Protein AF-A0A9E5QZ21-F1 (afdb_monomer_lite)

Radius of gyration: 31.75 Å; chains: 1; bounding box: 127×68×61 Å

Secondary structure (DSSP, 8-state):
----HHHHHHHHTT-SSHHHHHHHHHHHHHHT-GGGHHHHHHHHHH-S-HHHHHHHHHHHHHHHTTSTT--SSHHHHHHHHHHHHHHHHHHHHHHHHHH--------PPP----PPPPPHHHHHHHHHHHHHHHHHHHHHHHHH--TTT------PPP------PPPHHHHHH-GGGTTHHHHHHHHHHHHHTHHHHHHHHHHS-PPPPHHHHHHHHHHHHHHHHHHHHHHHHHHHHHHSPPPPP-TTSPPPPP---PPPPPPPPPPPPPPPPP-----

Structure (mmCIF, N/CA/C/O backbone):
data_AF-A0A9E5QZ21-F1
#
_entry.id   AF-A0A9E5QZ21-F1
#
loop_
_atom_site.group_PDB
_atom_site.id
_atom_site.type_symbol
_atom_site.label_atom_id
_atom_site.label_alt_id
_atom_site.label_comp_id
_atom_site.label_asym_id
_atom_site.label_entity_id
_atom_site.label_seq_id
_atom_site.pdbx_PDB_ins_code
_atom_site.Cartn_x
_atom_site.Cartn_y
_atom_site.Cartn_z
_atom_site.occupancy
_atom_site.B_iso_or_equiv
_atom_site.auth_seq_id
_atom_site.auth_comp_id
_atom_site.auth_asym_id
_atom_site.auth_atom_id
_atom_site.pdbx_PDB_model_num
ATOM 1 N N . MET A 1 1 ? 14.934 21.391 22.018 1.00 38.50 1 MET A N 1
ATOM 2 C CA . MET A 1 1 ? 14.718 20.202 21.170 1.00 38.50 1 MET A CA 1
ATOM 3 C C . MET A 1 1 ? 13.878 19.240 21.988 1.00 38.50 1 MET A C 1
ATOM 5 O O . MET A 1 1 ? 14.347 18.797 23.025 1.00 38.50 1 MET A O 1
ATOM 9 N N . THR A 1 2 ? 12.614 19.037 21.635 1.00 60.25 2 THR A N 1
ATOM 10 C CA . THR A 1 2 ? 11.739 18.086 22.336 1.00 60.25 2 THR A CA 1
ATOM 11 C C . THR A 1 2 ? 11.938 16.714 21.702 1.00 60.25 2 THR A C 1
ATOM 13 O O . THR A 1 2 ? 11.649 16.554 20.518 1.00 60.25 2 THR A O 1
ATOM 16 N N . GLU A 1 3 ? 12.482 15.750 22.445 1.00 68.62 3 GLU A N 1
ATOM 17 C CA . GLU A 1 3 ? 12.566 14.361 21.979 1.00 68.62 3 GLU A CA 1
ATOM 18 C C . GLU A 1 3 ? 11.158 13.824 21.680 1.00 68.62 3 GLU A C 1
ATOM 20 O O . GLU A 1 3 ? 10.208 14.111 22.413 1.00 68.62 3 GLU A O 1
ATOM 25 N N . SER A 1 4 ? 11.013 13.049 20.600 1.00 85.19 4 SER A N 1
ATOM 26 C CA . SER A 1 4 ? 9.746 12.380 20.302 1.00 85.19 4 SER A CA 1
ATOM 27 C C . SER A 1 4 ? 9.417 11.384 21.426 1.00 85.19 4 SER A C 1
ATOM 29 O O . SER A 1 4 ? 10.310 10.650 21.866 1.00 85.19 4 SER A O 1
ATOM 31 N N . PRO A 1 5 ? 8.152 11.285 21.879 1.00 83.81 5 PRO A N 1
ATOM 32 C CA . PRO A 1 5 ? 7.745 10.280 22.860 1.00 83.81 5 PRO A CA 1
ATOM 33 C C . PRO A 1 5 ? 8.163 8.855 22.464 1.00 83.81 5 PRO A C 1
ATOM 35 O O . PRO A 1 5 ? 8.543 8.062 23.323 1.00 83.81 5 PRO A O 1
ATOM 38 N N . LEU A 1 6 ? 8.170 8.537 21.163 1.00 88.75 6 LEU A N 1
ATOM 39 C CA . LEU A 1 6 ? 8.616 7.240 20.651 1.00 88.75 6 LEU A CA 1
ATOM 40 C C . LEU A 1 6 ? 10.113 7.000 20.896 1.00 88.75 6 LEU A C 1
ATOM 42 O O . LEU A 1 6 ? 10.494 5.934 21.390 1.00 88.75 6 LEU A O 1
ATOM 46 N N . SER A 1 7 ? 10.969 7.970 20.554 1.00 90.50 7 SER A N 1
ATOM 47 C CA . SER A 1 7 ? 12.421 7.837 20.726 1.00 90.50 7 SER A CA 1
ATOM 48 C C . SER A 1 7 ? 12.792 7.761 22.203 1.00 90.50 7 SER A C 1
ATOM 50 O O . SER A 1 7 ? 13.638 6.948 22.583 1.00 90.50 7 SER A O 1
ATOM 52 N N . LEU A 1 8 ? 12.093 8.535 23.041 1.00 93.38 8 LEU A N 1
ATOM 53 C CA . LEU A 1 8 ? 12.257 8.508 24.489 1.00 93.38 8 LEU A CA 1
ATOM 54 C C . LEU A 1 8 ? 12.008 7.096 25.033 1.00 93.38 8 LEU A C 1
ATOM 56 O O . LEU A 1 8 ? 12.895 6.518 25.658 1.00 93.38 8 LEU A O 1
ATOM 60 N N . TRP A 1 9 ? 10.846 6.496 24.762 1.00 95.00 9 TRP A N 1
ATOM 61 C CA . TRP A 1 9 ? 10.531 5.169 25.302 1.00 95.00 9 TRP A CA 1
ATOM 62 C C . TRP A 1 9 ? 11.346 4.044 24.664 1.00 95.00 9 TRP A C 1
ATOM 64 O O . TRP A 1 9 ? 11.716 3.097 25.353 1.00 95.00 9 TRP A O 1
ATOM 74 N N . THR A 1 10 ? 11.725 4.170 23.391 1.00 94.00 10 THR A N 1
ATOM 75 C CA . THR A 1 10 ? 12.623 3.201 22.743 1.00 94.00 10 THR A CA 1
ATOM 76 C C . THR A 1 10 ? 13.996 3.170 23.420 1.00 94.00 10 THR A C 1
ATOM 78 O O . THR A 1 10 ? 14.573 2.097 23.590 1.00 94.00 10 THR A O 1
ATOM 81 N N . SER A 1 11 ? 14.506 4.319 23.881 1.00 94.44 11 SER A N 1
ATOM 82 C CA . SER A 1 11 ? 15.764 4.371 24.640 1.00 94.44 11 SER A CA 1
ATOM 83 C C . SER A 1 11 ? 15.672 3.624 25.980 1.00 94.44 11 SER A C 1
ATOM 85 O O . SER A 1 11 ? 16.625 2.961 26.391 1.00 94.44 11 SER A O 1
ATOM 87 N N . LYS A 1 12 ? 14.499 3.657 26.628 1.00 96.31 12 LYS A N 1
ATOM 88 C CA . LYS A 1 12 ? 14.240 3.027 27.933 1.00 96.31 12 LYS A CA 1
ATOM 89 C C . LYS A 1 12 ? 14.118 1.505 27.878 1.00 96.31 12 LYS A C 1
ATOM 91 O O . LYS A 1 12 ? 14.218 0.863 28.917 1.00 96.31 12 LYS A O 1
ATOM 96 N N . LEU A 1 13 ? 14.007 0.907 26.690 1.00 95.44 13 LEU A N 1
ATOM 97 C CA . LEU A 1 13 ? 14.109 -0.549 26.516 1.00 95.44 13 LEU A CA 1
ATOM 98 C C . LEU A 1 13 ? 15.515 -1.101 26.796 1.00 95.44 13 LEU A C 1
ATOM 100 O O . LEU A 1 13 ? 15.678 -2.311 26.881 1.00 95.44 13 LEU A O 1
ATOM 104 N N . LYS A 1 14 ? 16.532 -0.243 26.933 1.00 94.44 14 LYS A N 1
ATOM 105 C CA . LYS A 1 14 ? 17.913 -0.643 27.252 1.00 94.44 14 LYS A CA 1
ATOM 106 C C . LYS A 1 14 ? 18.294 -0.382 28.711 1.00 94.44 14 LYS A C 1
ATOM 108 O O . LYS A 1 14 ? 19.463 -0.511 29.062 1.00 94.44 14 LYS A O 1
ATOM 113 N N . ASP A 1 15 ? 17.341 0.038 29.541 1.00 96.75 15 ASP A N 1
ATOM 114 C CA . ASP A 1 15 ? 17.609 0.363 30.940 1.00 96.75 15 ASP A CA 1
ATOM 115 C C . ASP A 1 15 ? 18.003 -0.890 31.742 1.00 96.75 15 ASP A C 1
ATOM 117 O O . ASP A 1 15 ? 17.501 -1.992 31.495 1.00 96.75 15 ASP A O 1
ATOM 121 N N . ALA A 1 16 ? 18.904 -0.725 32.711 1.00 94.44 16 ALA A N 1
ATOM 122 C CA . ALA A 1 16 ? 19.349 -1.816 33.570 1.00 94.44 16 ALA A CA 1
ATOM 123 C C . ALA A 1 16 ? 18.197 -2.361 34.430 1.00 94.44 16 ALA A C 1
ATOM 125 O O . ALA A 1 16 ? 18.110 -3.573 34.643 1.00 94.44 16 ALA A O 1
ATOM 126 N N . ALA A 1 17 ? 17.292 -1.485 34.880 1.00 95.19 17 ALA A N 1
ATOM 127 C CA . ALA A 1 17 ? 16.166 -1.863 35.718 1.00 95.19 17 ALA A CA 1
ATOM 128 C C . ALA A 1 17 ? 15.044 -2.510 34.878 1.00 95.19 17 ALA A C 1
ATOM 130 O O . ALA A 1 17 ? 14.493 -1.861 33.976 1.00 95.19 17 ALA A O 1
ATOM 131 N N . PRO A 1 18 ? 14.654 -3.767 35.161 1.00 91.25 18 PRO A N 1
ATOM 132 C CA . PRO A 1 18 ? 13.580 -4.431 34.426 1.00 91.25 18 PRO A CA 1
ATOM 133 C C . PRO A 1 18 ? 12.235 -3.706 34.546 1.00 91.25 18 PRO A C 1
ATOM 135 O O . PRO A 1 18 ? 11.448 -3.703 33.601 1.00 91.25 18 PRO A O 1
ATOM 138 N N . GLU A 1 19 ? 11.974 -3.032 35.665 1.00 92.94 19 GLU A N 1
ATOM 139 C CA . GLU A 1 19 ? 10.752 -2.258 35.879 1.00 92.94 19 GLU A CA 1
ATOM 140 C C . GLU A 1 19 ? 10.637 -1.106 34.872 1.00 92.94 19 GLU A C 1
ATOM 142 O O . GLU A 1 19 ? 9.548 -0.835 34.355 1.00 92.94 19 GLU A O 1
ATOM 147 N N . ILE A 1 20 ? 11.765 -0.465 34.542 1.00 95.94 20 ILE A N 1
ATOM 148 C CA . ILE A 1 20 ? 11.828 0.624 33.562 1.00 95.94 20 ILE A CA 1
ATOM 149 C C . ILE A 1 20 ? 11.622 0.081 32.147 1.00 95.94 20 ILE A C 1
ATOM 151 O O . ILE A 1 20 ? 10.839 0.658 31.389 1.00 95.94 20 ILE A O 1
ATOM 155 N N . ARG A 1 21 ? 12.236 -1.057 31.799 1.00 97.88 21 ARG A N 1
ATOM 156 C CA . ARG A 1 21 ? 12.019 -1.701 30.492 1.00 97.88 21 ARG A CA 1
ATOM 157 C C . ARG A 1 21 ? 10.568 -2.146 30.309 1.00 97.88 21 ARG A C 1
ATOM 159 O O . ARG A 1 21 ? 9.963 -1.886 29.270 1.00 97.88 21 ARG A O 1
ATOM 166 N N . ALA A 1 22 ? 9.961 -2.739 31.339 1.00 93.81 22 ALA A N 1
ATOM 167 C CA . ALA A 1 22 ? 8.552 -3.124 31.316 1.00 93.81 22 ALA A CA 1
ATOM 168 C C . ALA A 1 22 ? 7.630 -1.903 31.163 1.00 93.81 22 ALA A C 1
ATOM 170 O O . ALA A 1 22 ? 6.634 -1.959 30.435 1.00 93.81 22 ALA A O 1
ATOM 171 N N . GLN A 1 23 ? 7.955 -0.789 31.824 1.00 95.31 23 GLN A N 1
ATOM 172 C CA . GLN A 1 23 ? 7.224 0.465 31.666 1.00 95.31 23 GLN A CA 1
ATOM 173 C C . GLN A 1 23 ? 7.382 1.038 30.251 1.00 95.31 23 GLN A C 1
ATOM 175 O O . GLN A 1 23 ? 6.389 1.447 29.652 1.00 95.31 23 GLN A O 1
ATOM 180 N N . ALA A 1 24 ? 8.583 0.981 29.674 1.00 96.50 24 ALA A N 1
ATOM 181 C CA . ALA A 1 24 ? 8.829 1.385 28.295 1.00 96.50 24 ALA A CA 1
ATOM 182 C C . ALA A 1 24 ? 7.978 0.579 27.303 1.00 96.50 24 ALA A C 1
ATOM 184 O O . ALA A 1 24 ? 7.311 1.169 26.454 1.00 96.50 24 ALA A O 1
ATOM 185 N N . CYS A 1 25 ? 7.896 -0.748 27.464 1.00 97.12 25 CYS A N 1
ATOM 186 C CA . CYS A 1 25 ? 7.003 -1.587 26.661 1.00 97.12 25 CYS A CA 1
ATOM 187 C C . CYS A 1 25 ? 5.537 -1.132 26.760 1.00 97.12 25 CYS A C 1
ATOM 189 O O . CYS A 1 25 ? 4.845 -1.013 25.746 1.00 97.12 25 CYS A O 1
ATOM 191 N N . LYS A 1 26 ? 5.054 -0.843 27.977 1.00 94.62 26 LYS A N 1
ATOM 192 C CA . LYS A 1 26 ? 3.673 -0.386 28.203 1.00 94.62 26 LYS A CA 1
ATOM 193 C C . LYS A 1 26 ? 3.386 0.934 27.495 1.00 94.62 26 LYS A C 1
ATOM 195 O O . LYS A 1 26 ? 2.333 1.040 26.866 1.00 94.62 26 LYS A O 1
ATOM 200 N N . GLU A 1 27 ? 4.291 1.904 27.593 1.00 96.00 27 GLU A N 1
ATOM 201 C CA . GLU A 1 27 ? 4.117 3.228 26.991 1.00 96.00 27 GLU A CA 1
ATOM 202 C C . GLU A 1 27 ? 4.237 3.188 25.465 1.00 96.00 27 GLU A C 1
ATOM 204 O O . GLU A 1 27 ? 3.385 3.748 24.779 1.00 96.00 27 GLU A O 1
ATOM 209 N N . LEU A 1 28 ? 5.171 2.411 24.909 1.00 94.88 28 LEU A N 1
ATOM 210 C CA . LEU A 1 28 ? 5.232 2.149 23.465 1.00 94.88 28 LEU A CA 1
ATOM 211 C C . LEU A 1 28 ? 3.920 1.541 22.938 1.00 94.88 28 LEU A C 1
ATOM 213 O O . LEU A 1 28 ? 3.381 1.980 21.924 1.00 94.88 28 LEU A O 1
ATOM 217 N N . GLY A 1 29 ? 3.332 0.592 23.673 1.00 89.25 29 GLY A N 1
ATOM 218 C CA . GLY A 1 29 ? 2.018 0.033 23.342 1.00 89.25 29 GLY A CA 1
ATOM 219 C C . GLY A 1 29 ? 0.843 1.011 23.505 1.00 89.25 29 GLY A C 1
ATOM 220 O O . GLY A 1 29 ? -0.225 0.769 22.939 1.00 89.25 29 GLY A O 1
ATOM 221 N N . ARG A 1 30 ? 0.996 2.090 24.289 1.00 89.88 30 ARG A N 1
ATOM 222 C CA . ARG A 1 30 ? 0.008 3.183 24.394 1.00 89.88 30 ARG A CA 1
ATOM 223 C C . ARG A 1 30 ? 0.137 4.181 23.254 1.00 89.88 30 ARG A C 1
ATOM 225 O O . ARG A 1 30 ? -0.895 4.644 22.783 1.00 89.88 30 ARG A O 1
ATOM 232 N N . LEU A 1 31 ? 1.365 4.474 22.820 1.00 89.56 31 LEU A N 1
ATOM 233 C CA . LEU A 1 31 ? 1.631 5.332 21.665 1.00 89.56 31 LEU A CA 1
ATOM 234 C C . LEU A 1 31 ? 1.045 4.748 20.379 1.00 89.56 31 LEU A C 1
ATOM 236 O O . LEU A 1 31 ? 0.632 5.509 19.514 1.00 89.56 31 LEU A O 1
ATOM 240 N N . ARG A 1 32 ? 0.979 3.410 20.281 1.00 84.50 32 ARG A N 1
ATOM 241 C CA . ARG A 1 32 ? 0.419 2.677 19.128 1.00 84.50 32 ARG A CA 1
ATOM 242 C C . ARG A 1 32 ? 1.078 3.024 17.790 1.00 84.50 32 ARG A C 1
ATOM 244 O O . ARG A 1 32 ? 0.495 2.808 16.736 1.00 84.50 32 ARG A O 1
ATOM 251 N N . ASP A 1 33 ? 2.311 3.506 17.842 1.00 86.75 33 ASP A N 1
ATOM 252 C CA . ASP A 1 33 ? 3.118 3.783 16.665 1.00 86.75 33 ASP A CA 1
ATOM 253 C C . ASP A 1 33 ? 3.680 2.462 16.095 1.00 86.75 33 ASP A C 1
ATOM 255 O O . ASP A 1 33 ? 4.361 1.731 16.828 1.00 86.75 33 ASP A O 1
ATOM 259 N N . PRO A 1 34 ? 3.432 2.126 14.814 1.00 85.12 34 PRO A N 1
ATOM 260 C CA . PRO A 1 34 ? 3.983 0.929 14.178 1.00 85.12 34 PRO A CA 1
ATOM 261 C C . PRO A 1 34 ? 5.514 0.827 14.245 1.00 85.12 34 PRO A C 1
ATOM 263 O O . PRO A 1 34 ? 6.054 -0.281 14.286 1.00 85.12 34 PRO A O 1
ATOM 266 N N . ALA A 1 35 ? 6.238 1.948 14.335 1.00 88.38 35 ALA A N 1
ATOM 267 C CA . ALA A 1 35 ? 7.691 1.947 14.497 1.00 88.38 35 ALA A CA 1
ATOM 268 C C . ALA A 1 35 ? 8.146 1.280 15.813 1.00 88.38 35 ALA A C 1
ATOM 270 O O . ALA A 1 35 ? 9.285 0.817 15.915 1.00 88.38 35 ALA A O 1
ATOM 271 N N . ALA A 1 36 ? 7.253 1.148 16.802 1.00 91.69 36 ALA A N 1
ATOM 272 C CA . ALA A 1 36 ? 7.517 0.431 18.047 1.00 91.69 36 ALA A CA 1
ATOM 273 C C . ALA A 1 36 ? 7.492 -1.103 17.902 1.00 91.69 36 ALA A C 1
ATOM 275 O O . ALA A 1 36 ? 7.950 -1.797 18.812 1.00 91.69 36 ALA A O 1
ATOM 276 N N . ILE A 1 37 ? 7.007 -1.658 16.781 1.00 89.06 37 ILE A N 1
ATOM 277 C CA . ILE A 1 37 ? 6.871 -3.113 16.594 1.00 89.06 37 ILE A CA 1
ATOM 278 C C . ILE A 1 37 ? 8.230 -3.811 16.701 1.00 89.06 37 ILE A C 1
ATOM 280 O O . ILE A 1 37 ? 8.375 -4.738 17.493 1.00 89.06 37 ILE A O 1
ATOM 284 N N . ARG A 1 38 ? 9.253 -3.358 15.962 1.00 90.06 38 ARG A N 1
ATOM 285 C CA . ARG A 1 38 ? 10.580 -4.007 15.983 1.00 90.06 38 ARG A CA 1
ATOM 286 C C . ARG A 1 38 ? 11.238 -3.974 17.375 1.00 90.06 38 ARG A C 1
ATOM 288 O O . ARG A 1 38 ? 11.671 -5.036 17.826 1.00 90.06 38 ARG A O 1
ATOM 295 N N . PRO A 1 39 ? 11.295 -2.829 18.088 1.00 93.56 39 PRO A N 1
ATOM 296 C CA . PRO A 1 39 ? 11.804 -2.793 19.460 1.00 93.56 39 PRO A CA 1
ATOM 297 C C . PRO A 1 39 ? 11.040 -3.705 20.430 1.00 93.56 39 PRO A C 1
ATOM 299 O O . PRO A 1 39 ? 11.661 -4.399 21.232 1.00 93.56 39 PRO A O 1
ATOM 302 N N . LEU A 1 40 ? 9.706 -3.752 20.337 1.00 94.44 40 LEU A N 1
ATOM 303 C CA . LEU A 1 40 ? 8.875 -4.592 21.204 1.00 94.44 40 LEU A CA 1
ATOM 304 C C . LEU A 1 40 ? 9.028 -6.088 20.900 1.00 94.44 40 LEU A C 1
ATOM 306 O O . LEU A 1 40 ? 9.060 -6.893 21.826 1.00 94.44 40 LEU A O 1
ATOM 310 N N . VAL A 1 41 ? 9.169 -6.472 19.627 1.00 93.69 41 VAL A N 1
ATOM 311 C CA . VAL A 1 41 ? 9.464 -7.860 19.228 1.00 93.69 41 VAL A CA 1
ATOM 312 C C . VAL A 1 41 ? 10.810 -8.312 19.790 1.00 93.69 41 VAL A C 1
ATOM 314 O O . VAL A 1 41 ? 10.921 -9.439 20.269 1.00 93.69 41 VAL A O 1
ATOM 317 N N . ASN A 1 42 ? 11.817 -7.437 19.777 1.00 92.44 42 ASN A N 1
ATOM 318 C CA . ASN A 1 42 ? 13.106 -7.734 20.391 1.00 92.44 42 ASN A CA 1
ATOM 319 C C . ASN A 1 42 ? 12.959 -7.937 21.912 1.00 92.44 42 ASN A C 1
ATOM 321 O O . ASN A 1 42 ? 13.342 -8.984 22.427 1.00 92.44 42 ASN A O 1
ATOM 325 N N . ALA A 1 43 ? 12.298 -7.008 22.613 1.00 91.06 43 ALA A N 1
ATOM 326 C CA . ALA A 1 43 ? 12.043 -7.139 24.051 1.00 91.06 43 ALA A CA 1
ATOM 327 C C . ALA A 1 43 ? 11.252 -8.415 24.406 1.00 91.06 43 ALA A C 1
ATOM 329 O O . ALA A 1 43 ? 11.517 -9.050 25.421 1.00 91.06 43 ALA A O 1
ATOM 330 N N . TYR A 1 44 ? 10.309 -8.836 23.559 1.00 92.12 44 TYR A N 1
ATOM 331 C CA . TYR A 1 44 ? 9.578 -10.090 23.748 1.00 92.12 44 TYR A CA 1
ATOM 332 C C . TYR A 1 44 ? 10.474 -11.331 23.612 1.00 92.12 44 TYR A C 1
ATOM 334 O O . TYR A 1 44 ? 10.338 -12.267 24.397 1.00 92.12 44 TYR A O 1
ATOM 342 N N . GLN A 1 45 ? 11.388 -11.347 22.638 1.00 87.00 45 GLN A N 1
ATOM 343 C CA . GLN A 1 45 ? 12.212 -12.523 22.339 1.00 87.00 45 GLN A CA 1
ATOM 344 C C . GLN A 1 45 ? 13.485 -12.62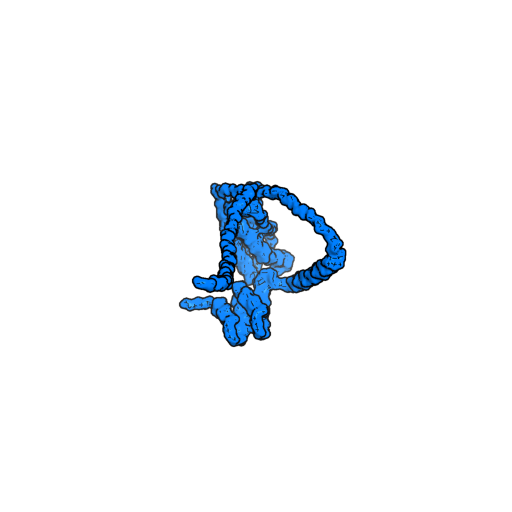6 23.186 1.00 87.00 45 GLN A C 1
ATOM 346 O O . GLN A 1 45 ? 13.923 -13.735 23.479 1.00 87.00 45 GLN A O 1
ATOM 351 N N . GLN A 1 46 ? 14.100 -11.495 23.537 1.00 90.62 46 GLN A N 1
ATOM 352 C CA . GLN A 1 46 ? 15.481 -11.459 24.034 1.00 90.62 46 GLN A CA 1
ATOM 353 C C . GLN A 1 46 ? 15.613 -10.965 25.479 1.00 90.62 46 GLN A C 1
ATOM 355 O O . GLN A 1 46 ? 16.679 -11.133 26.070 1.00 90.62 46 GLN A O 1
ATOM 360 N N . ASP A 1 47 ? 14.575 -10.364 26.071 1.00 94.31 47 ASP A N 1
ATOM 361 C CA . ASP A 1 47 ? 14.681 -9.868 27.446 1.00 94.31 47 ASP A CA 1
ATOM 362 C C . ASP A 1 47 ? 14.721 -11.024 28.455 1.00 94.31 47 ASP A C 1
ATOM 364 O O . ASP A 1 47 ? 13.897 -11.948 28.415 1.00 94.31 47 ASP A O 1
ATOM 368 N N . SER A 1 48 ? 15.679 -10.969 29.382 1.00 92.25 48 SER A N 1
ATOM 369 C CA . SER A 1 48 ? 15.871 -11.995 30.408 1.00 92.25 48 SER A CA 1
ATOM 370 C C . SER A 1 48 ? 14.719 -12.034 31.411 1.00 92.25 48 SER A C 1
ATOM 372 O O . SER A 1 48 ? 14.362 -13.109 31.901 1.00 92.25 48 SER A O 1
ATOM 374 N N . GLU A 1 49 ? 14.077 -10.895 31.666 1.00 94.62 49 GLU A N 1
ATOM 375 C CA . GLU A 1 49 ? 13.066 -10.765 32.703 1.00 94.62 49 GLU A CA 1
ATOM 376 C C . GLU A 1 49 ? 11.657 -11.099 32.184 1.00 94.62 49 GLU A C 1
ATOM 378 O O . GLU A 1 49 ? 11.173 -10.555 31.187 1.00 94.62 49 GLU A O 1
ATOM 383 N N . ALA A 1 50 ? 10.950 -11.979 32.899 1.00 86.12 50 ALA A N 1
ATOM 384 C CA . ALA A 1 50 ? 9.631 -12.457 32.484 1.00 86.12 50 ALA A CA 1
ATOM 385 C C . ALA A 1 50 ? 8.587 -11.332 32.451 1.00 86.12 50 ALA A C 1
ATOM 387 O O . ALA A 1 50 ? 7.751 -11.280 31.545 1.00 86.12 50 ALA A O 1
ATOM 388 N N . SER A 1 51 ? 8.653 -10.403 33.409 1.00 84.69 51 SER A N 1
ATOM 389 C CA . SER A 1 51 ? 7.734 -9.262 33.466 1.00 84.69 51 SER A CA 1
ATOM 390 C C . SER A 1 51 ? 7.873 -8.322 32.260 1.00 84.69 51 SER A C 1
ATOM 392 O O . SER A 1 51 ? 6.868 -7.774 31.794 1.00 84.69 51 SER A O 1
ATOM 394 N N . VAL A 1 52 ? 9.080 -8.186 31.699 1.00 93.19 52 VAL A N 1
ATOM 395 C CA . VAL A 1 52 ? 9.334 -7.369 30.503 1.00 93.19 52 VAL A CA 1
ATOM 396 C C . VAL A 1 52 ? 8.792 -8.055 29.253 1.00 93.19 52 VAL A C 1
ATOM 398 O O . VAL A 1 52 ? 8.094 -7.406 28.471 1.00 93.19 52 VAL A O 1
ATOM 401 N N . ARG A 1 53 ? 9.015 -9.369 29.098 1.00 92.00 53 ARG A N 1
ATOM 402 C CA . ARG A 1 53 ? 8.456 -10.142 27.973 1.00 92.00 53 ARG A CA 1
ATOM 403 C C . ARG A 1 53 ? 6.928 -10.087 27.945 1.00 92.00 53 ARG A C 1
ATOM 405 O O . ARG A 1 53 ? 6.350 -9.813 26.896 1.00 92.00 53 ARG A O 1
ATOM 412 N N . LEU A 1 54 ? 6.272 -10.242 29.100 1.00 85.75 54 LEU A N 1
ATOM 413 C CA . LEU A 1 54 ? 4.811 -10.116 29.221 1.00 85.75 54 LEU A CA 1
ATOM 414 C C . LEU A 1 54 ? 4.316 -8.701 28.880 1.00 85.75 54 LEU A C 1
ATOM 416 O O . LEU A 1 54 ? 3.281 -8.533 28.231 1.00 85.75 54 LEU A O 1
ATOM 420 N N . ALA A 1 55 ? 5.048 -7.663 29.296 1.00 90.25 55 ALA A N 1
ATOM 421 C CA . ALA A 1 55 ? 4.717 -6.285 28.945 1.00 90.25 55 ALA A CA 1
ATOM 422 C C . ALA A 1 55 ? 4.872 -6.023 27.436 1.00 90.25 55 ALA A C 1
ATOM 424 O O . ALA A 1 55 ? 4.020 -5.353 26.846 1.00 90.25 55 ALA A O 1
ATOM 425 N N . ALA A 1 56 ? 5.920 -6.571 26.814 1.00 91.69 56 ALA A N 1
ATOM 426 C CA . ALA A 1 56 ? 6.165 -6.487 25.378 1.00 91.69 56 ALA A CA 1
ATOM 427 C C . ALA A 1 56 ? 5.076 -7.213 24.575 1.00 91.69 56 ALA A C 1
ATOM 429 O O . ALA A 1 56 ? 4.502 -6.629 23.660 1.00 91.69 56 ALA A O 1
ATOM 430 N N . GLU A 1 57 ? 4.700 -8.429 24.974 1.00 92.19 57 GLU A N 1
ATOM 431 C CA . GLU A 1 57 ? 3.589 -9.182 24.382 1.00 92.19 57 GLU A CA 1
ATOM 432 C C . GLU A 1 57 ? 2.267 -8.404 24.470 1.00 92.19 57 GLU A C 1
ATOM 434 O O . GLU A 1 57 ? 1.547 -8.242 23.482 1.00 92.19 57 GLU A O 1
ATOM 439 N N . ALA A 1 58 ? 1.953 -7.853 25.647 1.00 86.06 58 ALA A N 1
ATOM 440 C CA . ALA A 1 58 ? 0.744 -7.063 25.841 1.00 86.06 58 ALA A CA 1
ATOM 441 C C . ALA A 1 58 ? 0.727 -5.796 24.968 1.00 86.06 58 ALA A C 1
ATOM 443 O O . ALA A 1 58 ? -0.339 -5.402 24.484 1.00 86.06 58 ALA A O 1
ATOM 444 N N . ALA A 1 59 ? 1.883 -5.159 24.766 1.00 91.06 59 ALA A N 1
ATOM 445 C CA . ALA A 1 59 ? 2.046 -4.009 23.884 1.00 91.06 59 ALA A CA 1
ATOM 446 C C . ALA A 1 59 ? 1.898 -4.396 22.405 1.00 91.06 59 ALA A C 1
ATOM 448 O O . ALA A 1 59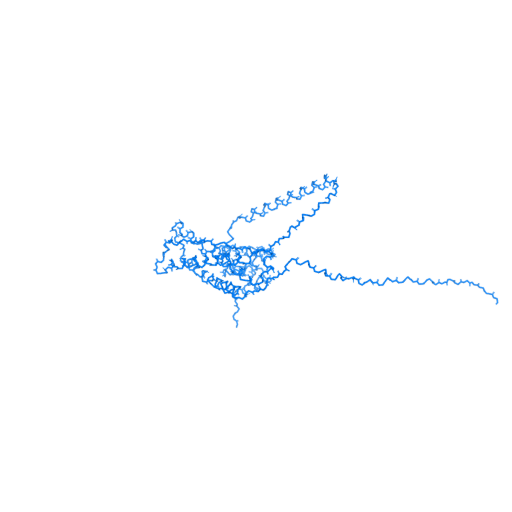 ? 1.122 -3.761 21.689 1.00 91.06 59 ALA A O 1
ATOM 449 N N . LEU A 1 60 ? 2.532 -5.489 21.972 1.00 90.31 60 LEU A N 1
ATOM 450 C CA . LEU A 1 60 ? 2.391 -6.046 20.625 1.00 90.31 60 LEU A CA 1
ATOM 451 C C . LEU A 1 60 ? 0.946 -6.439 20.323 1.00 90.31 60 LEU A C 1
ATOM 453 O O . LEU A 1 60 ? 0.452 -6.131 19.251 1.00 90.31 60 LEU A O 1
ATOM 457 N N . ARG A 1 61 ? 0.208 -7.019 21.275 1.00 84.81 61 ARG A N 1
ATOM 458 C CA . ARG A 1 61 ? -1.224 -7.323 21.109 1.00 84.81 61 ARG A CA 1
ATOM 459 C C . ARG A 1 61 ? -2.091 -6.066 20.985 1.00 84.81 61 ARG A C 1
ATOM 461 O O . ARG A 1 61 ? -3.143 -6.095 20.345 1.00 84.81 61 ARG A O 1
ATOM 468 N N . LYS A 1 62 ? -1.707 -4.960 21.633 1.00 85.06 62 LYS A N 1
ATOM 469 C CA . LYS A 1 62 ? -2.390 -3.665 21.461 1.00 85.06 62 LYS A CA 1
ATOM 470 C C . LYS A 1 62 ? -2.120 -3.084 20.074 1.00 85.06 62 LYS A C 1
ATOM 472 O O . LYS A 1 62 ? -3.062 -2.577 19.475 1.00 85.06 62 LYS A O 1
ATOM 477 N N . LEU A 1 63 ? -0.889 -3.211 19.578 1.00 81.81 63 LEU A N 1
ATOM 478 C CA . LEU A 1 63 ? -0.497 -2.825 18.220 1.00 81.81 63 LEU A CA 1
ATOM 479 C C . LEU A 1 63 ? -1.152 -3.725 17.166 1.00 81.81 63 LEU A C 1
ATOM 481 O O . LEU A 1 63 ? -1.736 -3.210 16.233 1.00 81.81 63 LEU A O 1
ATOM 485 N N . GLY A 1 64 ? -1.176 -5.045 17.350 1.00 64.12 64 GLY A N 1
ATOM 486 C CA . GLY A 1 64 ? -1.789 -6.016 16.434 1.00 64.12 64 GLY A CA 1
ATOM 487 C C . GLY A 1 64 ? -3.316 -5.937 16.342 1.00 64.12 64 GLY A C 1
ATOM 488 O O . GLY A 1 64 ? -3.890 -6.367 15.353 1.00 64.12 64 GLY A O 1
ATOM 489 N N . ARG A 1 65 ? -3.990 -5.337 17.335 1.00 57.50 65 ARG A N 1
ATOM 490 C CA . ARG A 1 65 ? -5.419 -4.983 17.231 1.00 57.50 65 ARG A CA 1
ATOM 491 C C . ARG A 1 65 ? -5.683 -3.739 16.374 1.00 57.50 65 ARG A C 1
ATOM 493 O O . ARG A 1 65 ? -6.845 -3.450 16.112 1.00 57.50 65 ARG A O 1
ATOM 500 N N . GLN A 1 66 ? -4.645 -2.991 15.997 1.00 53.84 66 GLN A N 1
ATOM 501 C CA . GLN A 1 66 ? -4.747 -1.773 15.183 1.00 53.84 66 GLN A CA 1
ATOM 502 C C . GLN A 1 66 ? -3.880 -1.802 13.922 1.00 53.84 66 GLN A C 1
ATOM 504 O O . GLN A 1 66 ? -4.141 -1.038 13.004 1.00 53.84 66 GLN A O 1
ATOM 509 N N . ALA A 1 67 ? -2.893 -2.694 13.846 1.00 42.78 67 ALA A N 1
ATOM 510 C CA . ALA A 1 67 ? -2.250 -3.068 12.605 1.00 42.78 67 ALA A CA 1
ATOM 511 C C . ALA A 1 67 ? -3.291 -3.845 11.795 1.00 42.78 67 ALA A C 1
ATOM 513 O O . ALA A 1 67 ? -3.708 -4.929 12.229 1.00 42.78 67 ALA A O 1
ATOM 514 N N . PRO A 1 68 ? -3.738 -3.333 10.641 1.00 40.28 68 PRO A N 1
ATOM 515 C CA . PRO A 1 68 ? -4.459 -4.196 9.737 1.00 40.28 68 PRO A CA 1
ATOM 516 C C . PRO A 1 68 ? -3.467 -5.323 9.371 1.00 40.28 68 PRO A C 1
ATOM 518 O O . PRO A 1 68 ? -2.265 -5.089 9.246 1.00 40.28 68 PRO A O 1
ATOM 521 N N . GLY A 1 69 ? -3.923 -6.579 9.365 1.00 46.12 69 GLY A N 1
ATOM 522 C CA . GLY A 1 69 ? -3.129 -7.735 8.914 1.00 46.12 69 GLY A CA 1
ATOM 523 C C . GLY A 1 69 ? -2.620 -8.744 9.955 1.00 46.12 69 GLY A C 1
ATOM 524 O O . GLY A 1 69 ? -2.161 -9.804 9.546 1.00 46.12 69 GLY A O 1
ATOM 525 N N . ALA A 1 70 ? -2.734 -8.516 11.269 1.00 46.28 70 ALA A N 1
ATOM 526 C CA . ALA A 1 70 ? -2.233 -9.474 12.277 1.00 46.28 70 ALA A CA 1
ATOM 527 C C . ALA A 1 70 ? -3.319 -9.992 13.241 1.00 46.28 70 ALA A C 1
ATOM 529 O O . ALA A 1 70 ? -3.125 -10.078 14.456 1.00 46.28 70 ALA A O 1
ATOM 530 N N . GLY A 1 71 ? -4.483 -10.350 12.697 1.00 40.81 71 GLY A N 1
ATOM 531 C CA . GLY A 1 71 ? -5.533 -11.053 13.430 1.00 40.81 71 GLY A CA 1
ATOM 532 C C . GLY A 1 71 ? -5.285 -12.564 13.479 1.00 40.81 71 GLY A C 1
ATOM 533 O O . GLY A 1 71 ? -5.456 -13.234 12.473 1.00 40.81 71 GLY A O 1
ATOM 534 N N . GLY A 1 72 ? -4.905 -13.064 14.659 1.00 52.91 72 GLY A N 1
ATOM 535 C CA . GLY A 1 72 ? -5.365 -14.333 15.252 1.00 52.91 72 GLY A CA 1
ATOM 536 C C . GLY A 1 72 ? -5.113 -15.666 14.524 1.00 52.91 72 GLY A C 1
ATOM 537 O O . GLY A 1 72 ? -5.658 -15.942 13.467 1.00 52.91 72 GLY A O 1
ATOM 538 N N . GLU A 1 73 ? -4.384 -16.565 15.196 1.00 53.47 73 GLU A N 1
ATOM 539 C CA . GLU A 1 73 ? -4.459 -18.042 15.073 1.00 53.47 73 GLU A CA 1
ATOM 540 C C . GLU A 1 73 ? -3.893 -18.722 13.809 1.00 53.47 73 GLU A C 1
ATOM 542 O O . GLU A 1 73 ? -3.517 -19.894 13.879 1.00 53.47 73 GLU A O 1
ATOM 547 N N . GLY A 1 74 ? -3.738 -18.022 12.682 1.00 47.97 74 GLY A N 1
ATOM 548 C CA . GLY A 1 74 ? -3.205 -18.622 11.447 1.00 47.97 74 GLY A CA 1
ATOM 549 C C . GLY A 1 74 ? -1.732 -19.042 11.539 1.00 47.97 74 GLY A C 1
ATOM 550 O O . GLY A 1 74 ? -1.370 -20.166 11.191 1.00 47.97 74 GLY A O 1
ATOM 551 N N . TRP A 1 75 ? -0.871 -18.172 12.070 1.00 54.53 75 TRP A N 1
ATOM 552 C CA . TRP A 1 75 ? 0.581 -18.396 12.073 1.00 54.53 75 TRP A CA 1
ATOM 553 C C . TRP A 1 75 ? 1.026 -19.556 12.979 1.00 54.53 75 TRP A C 1
ATOM 555 O O . TRP A 1 75 ? 1.992 -20.236 12.658 1.00 54.53 75 TRP A O 1
ATOM 565 N N . LEU A 1 76 ? 0.300 -19.840 14.068 1.00 56.62 76 LEU A N 1
ATOM 566 C CA . LEU A 1 76 ? 0.563 -20.988 14.948 1.00 56.62 76 LEU A CA 1
ATOM 567 C C . LEU A 1 76 ? 0.277 -22.317 14.239 1.00 56.62 76 LEU A C 1
ATOM 569 O O . LEU A 1 76 ? 1.010 -23.288 14.425 1.00 56.62 76 LEU A O 1
ATOM 573 N N . ARG A 1 77 ? -0.746 -22.353 13.376 1.00 55.69 77 ARG A N 1
ATOM 574 C CA . ARG A 1 77 ? -1.048 -23.515 12.527 1.00 55.69 77 ARG A CA 1
ATOM 575 C C . ARG A 1 77 ? 0.007 -23.695 11.443 1.00 55.69 77 ARG A C 1
ATOM 577 O O . ARG A 1 77 ? 0.459 -24.809 11.222 1.00 55.69 77 ARG A O 1
ATOM 584 N N . VAL A 1 78 ? 0.463 -22.605 10.828 1.00 58.56 78 VAL A N 1
ATOM 585 C CA . VAL A 1 78 ? 1.551 -22.651 9.839 1.00 58.56 78 VAL A CA 1
ATOM 586 C C . VAL A 1 78 ? 2.871 -23.076 10.490 1.00 58.56 78 VAL A C 1
ATOM 588 O O . VAL A 1 78 ? 3.560 -23.931 9.951 1.00 58.56 78 VAL A O 1
ATOM 591 N N . ALA A 1 79 ? 3.194 -22.567 11.682 1.00 64.75 79 ALA A N 1
ATOM 592 C CA . ALA A 1 79 ? 4.407 -22.930 12.414 1.00 64.75 79 ALA A CA 1
ATOM 593 C C . ALA A 1 79 ? 4.396 -24.397 12.869 1.00 64.75 79 ALA A C 1
ATOM 595 O O . ALA A 1 79 ? 5.400 -25.093 12.741 1.00 64.75 79 ALA A O 1
ATOM 596 N N . THR A 1 80 ? 3.258 -24.899 13.356 1.00 71.06 80 THR A N 1
ATOM 597 C CA . THR A 1 80 ? 3.120 -26.315 13.736 1.00 71.06 80 THR A CA 1
ATOM 598 C C . THR A 1 80 ? 3.152 -27.241 12.521 1.00 71.06 80 THR A C 1
ATOM 600 O O . THR A 1 80 ? 3.840 -28.258 12.566 1.00 71.06 80 THR A O 1
ATOM 603 N N . LEU A 1 81 ? 2.505 -26.877 11.408 1.00 71.38 81 LEU A N 1
ATOM 604 C CA . LEU A 1 81 ? 2.593 -27.632 10.153 1.00 71.38 81 LEU A CA 1
ATOM 605 C C . LEU A 1 81 ? 4.005 -27.603 9.556 1.00 71.38 81 LEU A C 1
ATOM 607 O O . LEU A 1 81 ? 4.469 -28.630 9.071 1.00 71.38 81 LEU A O 1
ATOM 611 N N . ALA A 1 82 ? 4.720 -26.480 9.649 1.00 72.81 82 ALA A N 1
ATOM 612 C CA . ALA A 1 82 ? 6.111 -26.377 9.215 1.00 72.81 82 ALA A CA 1
ATOM 613 C C . ALA A 1 82 ? 7.047 -27.239 10.076 1.00 72.81 82 ALA A C 1
ATOM 615 O O . ALA A 1 82 ? 7.931 -27.902 9.540 1.00 72.81 82 ALA A O 1
ATOM 616 N N . LEU A 1 83 ? 6.839 -27.293 11.398 1.00 78.06 83 LEU A N 1
ATOM 617 C CA . LEU A 1 83 ? 7.624 -28.150 12.294 1.00 78.06 83 LEU A CA 1
ATOM 618 C C . LEU A 1 83 ? 7.355 -29.642 12.054 1.00 78.06 83 LEU A C 1
ATOM 620 O O . LEU A 1 83 ? 8.298 -30.429 12.012 1.00 78.06 83 LEU A O 1
ATOM 624 N N . VAL A 1 84 ? 6.092 -30.034 11.851 1.00 79.44 84 VAL A N 1
ATOM 625 C CA . VAL A 1 84 ? 5.728 -31.421 11.515 1.00 79.44 84 VAL A CA 1
ATOM 626 C C . VAL A 1 84 ? 6.246 -31.793 10.125 1.00 79.44 84 VAL A C 1
ATOM 628 O O . VAL A 1 84 ? 6.812 -32.870 9.961 1.00 79.44 84 VAL A O 1
ATOM 631 N N . GLY A 1 85 ? 6.131 -30.891 9.148 1.00 78.44 85 GLY A N 1
ATOM 632 C CA . GLY A 1 85 ? 6.698 -31.056 7.811 1.00 78.44 85 GLY A CA 1
ATOM 633 C C . GLY A 1 85 ? 8.211 -31.258 7.856 1.00 78.44 85 GLY A C 1
ATOM 634 O O . GLY A 1 85 ? 8.705 -32.256 7.341 1.00 78.44 85 GLY A O 1
ATOM 635 N N . SER A 1 86 ? 8.940 -30.387 8.560 1.00 82.56 86 SER A N 1
ATOM 636 C CA . SER A 1 86 ? 10.387 -30.528 8.770 1.00 82.56 86 SER A CA 1
ATOM 637 C C . SER A 1 86 ? 10.755 -31.836 9.471 1.00 82.56 86 SER A C 1
ATOM 639 O O . SER A 1 86 ? 11.724 -32.477 9.080 1.00 82.56 86 SER A O 1
ATOM 641 N N . LEU A 1 87 ? 9.981 -32.288 10.463 1.00 81.31 87 LEU A N 1
ATOM 642 C CA . LEU A 1 87 ? 10.233 -33.564 11.139 1.00 81.31 87 LEU A CA 1
ATOM 643 C C . LEU A 1 87 ? 10.021 -34.767 10.206 1.00 81.31 87 LEU A C 1
ATOM 645 O O . LEU A 1 87 ? 10.830 -35.691 10.213 1.00 81.31 87 LEU A O 1
ATOM 649 N N . VAL A 1 88 ? 8.971 -34.755 9.380 1.00 83.81 88 VAL A N 1
ATOM 650 C CA . VAL A 1 88 ? 8.704 -35.813 8.388 1.00 83.81 88 VAL A CA 1
ATOM 651 C C . VAL A 1 88 ? 9.783 -35.830 7.306 1.00 83.81 88 VAL A C 1
ATOM 653 O O . VAL A 1 88 ? 10.256 -36.904 6.943 1.00 83.81 88 VAL A O 1
ATOM 656 N N . ILE A 1 89 ? 10.225 -34.658 6.845 1.00 82.50 89 ILE A N 1
ATOM 657 C CA . ILE A 1 89 ? 11.324 -34.518 5.883 1.00 82.50 89 ILE A CA 1
ATOM 658 C C . ILE A 1 89 ? 12.627 -35.062 6.478 1.00 82.50 89 ILE A C 1
ATOM 660 O O . ILE A 1 89 ? 13.301 -35.854 5.827 1.00 82.50 89 ILE A O 1
ATOM 664 N N . LEU A 1 90 ? 12.959 -34.715 7.726 1.00 80.56 90 LEU A N 1
ATOM 665 C CA . LEU A 1 90 ? 14.166 -35.202 8.404 1.00 80.56 90 LEU A CA 1
ATOM 666 C C . LEU A 1 90 ? 14.129 -36.714 8.654 1.00 80.56 90 LEU A C 1
ATOM 668 O O . LEU A 1 90 ? 15.140 -37.389 8.470 1.00 80.56 90 LEU A O 1
ATOM 672 N N . LEU A 1 91 ? 12.975 -37.265 9.040 1.00 79.62 91 LEU A N 1
ATOM 673 C CA . LEU A 1 91 ? 12.805 -38.711 9.199 1.00 79.62 91 LEU A CA 1
ATOM 674 C C . LEU A 1 91 ? 12.880 -39.437 7.848 1.00 79.62 91 LEU A C 1
ATOM 676 O O . LEU A 1 91 ? 13.531 -40.476 7.761 1.00 79.62 91 LEU A O 1
ATOM 680 N N . GLY A 1 92 ? 12.294 -38.869 6.792 1.00 76.00 92 GLY A N 1
ATOM 681 C CA . GLY A 1 92 ? 12.390 -39.380 5.424 1.00 76.00 92 GLY A CA 1
ATOM 682 C C . GLY A 1 92 ? 13.824 -39.371 4.890 1.00 76.00 92 GLY A C 1
ATOM 683 O O . GLY A 1 92 ? 14.284 -40.389 4.383 1.00 76.00 92 GLY A O 1
ATOM 684 N N . LEU A 1 93 ? 14.563 -38.274 5.085 1.00 74.50 93 LEU A N 1
ATOM 685 C CA . LEU A 1 93 ? 15.989 -38.160 4.748 1.00 74.50 93 LEU A CA 1
ATOM 686 C C . LEU A 1 93 ? 16.845 -39.157 5.534 1.00 74.50 93 LEU A C 1
ATOM 688 O O . LEU A 1 93 ? 17.726 -39.788 4.960 1.00 74.50 93 LEU A O 1
ATOM 692 N N . ASN A 1 94 ? 16.570 -39.355 6.824 1.00 72.38 94 ASN A N 1
ATOM 693 C CA . ASN A 1 94 ? 17.301 -40.318 7.650 1.00 72.38 94 ASN A CA 1
ATOM 694 C C . ASN A 1 94 ? 17.048 -41.773 7.203 1.00 72.38 94 ASN A C 1
ATOM 696 O O . ASN A 1 94 ? 17.962 -42.593 7.209 1.00 72.38 94 ASN A O 1
ATOM 700 N N . VAL A 1 95 ? 15.827 -42.095 6.760 1.00 72.94 95 VAL A N 1
ATOM 701 C CA . VAL A 1 95 ? 15.491 -43.413 6.191 1.00 72.94 95 VAL A CA 1
ATOM 702 C C . VAL A 1 95 ? 16.086 -43.586 4.788 1.00 72.94 95 VAL A C 1
ATOM 704 O O . VAL A 1 95 ? 16.649 -44.641 4.497 1.00 72.94 95 VAL A O 1
ATOM 707 N N . ALA A 1 96 ? 16.046 -42.553 3.943 1.00 65.38 96 ALA A N 1
ATOM 708 C CA . ALA A 1 96 ? 16.648 -42.564 2.610 1.00 65.38 96 ALA A CA 1
ATOM 709 C C . ALA A 1 96 ? 18.174 -42.744 2.671 1.00 65.38 96 ALA A C 1
ATOM 711 O O . ALA A 1 96 ? 18.717 -43.576 1.952 1.00 65.38 96 ALA A O 1
ATOM 712 N N . LEU A 1 97 ? 18.859 -42.071 3.603 1.00 63.72 97 LEU A N 1
ATOM 713 C CA . LEU A 1 97 ? 20.300 -42.243 3.843 1.00 63.72 97 LEU A CA 1
ATOM 714 C C . LEU A 1 97 ? 20.668 -43.641 4.371 1.00 63.72 97 LEU A C 1
ATOM 716 O O . LEU A 1 97 ? 21.823 -44.049 4.281 1.00 63.72 97 LEU A O 1
ATOM 720 N N . ARG A 1 98 ? 19.707 -44.388 4.930 1.00 61.88 98 ARG A N 1
ATOM 721 C CA . ARG A 1 98 ? 19.914 -45.758 5.432 1.00 61.88 98 ARG A CA 1
ATOM 722 C C . ARG A 1 98 ? 19.607 -46.842 4.400 1.00 61.88 98 ARG A C 1
ATOM 724 O O . ARG A 1 98 ? 20.089 -47.958 4.574 1.00 61.88 98 ARG A O 1
ATOM 731 N N . LEU A 1 99 ? 18.825 -46.535 3.364 1.00 60.69 99 LEU A N 1
ATOM 732 C CA . LEU A 1 99 ? 18.392 -47.497 2.341 1.00 60.69 99 LEU A CA 1
ATOM 733 C C . LEU A 1 99 ? 18.952 -47.203 0.937 1.00 60.69 99 LEU A C 1
ATOM 735 O O . LEU A 1 99 ? 18.950 -48.093 0.094 1.00 60.69 99 LEU A O 1
ATOM 739 N N . GLY A 1 100 ? 19.449 -45.992 0.684 1.00 50.25 100 GLY A N 1
ATOM 740 C CA . GLY A 1 100 ? 19.931 -45.528 -0.617 1.00 50.25 100 GLY A CA 1
ATOM 741 C C . GLY A 1 100 ? 21.450 -45.566 -0.755 1.00 50.25 100 GLY A C 1
ATOM 742 O O . GLY A 1 100 ? 22.079 -44.529 -0.931 1.00 50.25 100 GLY A O 1
ATOM 743 N N . GLY A 1 101 ? 22.044 -46.756 -0.683 1.00 52.50 101 GLY A N 1
ATOM 744 C CA . GLY A 1 101 ? 23.284 -47.030 -1.409 1.00 52.50 101 GLY A CA 1
ATOM 745 C C . GLY A 1 101 ? 22.905 -47.383 -2.843 1.00 52.50 101 GLY A C 1
ATOM 746 O O . GLY A 1 101 ? 22.767 -48.560 -3.157 1.00 52.50 101 GLY A O 1
ATOM 747 N N . GLY A 1 102 ? 22.618 -46.371 -3.658 1.00 45.19 102 GLY A N 1
ATOM 748 C CA . GLY A 1 102 ? 22.227 -46.512 -5.058 1.00 45.19 102 GLY A CA 1
ATOM 749 C C . GLY A 1 102 ? 22.921 -45.429 -5.865 1.00 45.19 102 GLY A C 1
ATOM 750 O O . GLY A 1 102 ? 23.004 -44.288 -5.416 1.00 45.19 102 GLY A O 1
ATOM 751 N N . ASP A 1 103 ? 23.494 -45.838 -6.985 1.00 40.28 103 ASP A N 1
ATOM 752 C CA . ASP A 1 103 ? 24.491 -45.118 -7.763 1.00 40.28 103 ASP A CA 1
ATOM 753 C C . ASP A 1 103 ? 24.071 -43.684 -8.122 1.00 40.28 103 ASP A C 1
ATOM 755 O O . ASP A 1 103 ? 22.910 -43.400 -8.415 1.00 40.28 103 ASP A O 1
ATOM 759 N N . ALA A 1 104 ? 25.040 -42.769 -8.060 1.00 43.47 104 ALA A N 1
ATOM 760 C CA . ALA A 1 104 ? 24.866 -41.369 -8.412 1.00 43.47 104 ALA A CA 1
ATOM 761 C C . ALA A 1 104 ? 24.558 -41.246 -9.910 1.00 43.47 104 ALA A C 1
ATOM 763 O O . ALA A 1 104 ? 25.463 -41.184 -10.740 1.00 43.47 104 ALA A O 1
ATOM 764 N N . GLU A 1 105 ? 23.273 -41.222 -10.247 1.00 42.88 105 GLU A N 1
ATOM 765 C CA . GLU A 1 105 ? 22.814 -40.827 -11.569 1.00 42.88 105 GLU A CA 1
ATOM 766 C C . GLU A 1 105 ? 22.861 -39.300 -11.641 1.00 42.88 105 GLU A C 1
ATOM 768 O O . GLU A 1 105 ? 22.127 -38.587 -10.954 1.00 42.88 105 GLU A O 1
ATOM 773 N N . GLU A 1 106 ? 23.816 -38.807 -12.424 1.00 46.81 106 GLU A N 1
ATOM 774 C CA . GLU A 1 106 ? 23.999 -37.409 -12.786 1.00 46.81 106 GLU A CA 1
ATOM 775 C C . GLU A 1 106 ? 22.728 -36.905 -13.483 1.00 46.81 106 GLU A C 1
ATOM 777 O O . GLU A 1 106 ? 22.542 -37.052 -14.691 1.00 46.81 106 GLU A O 1
ATOM 782 N N . VAL A 1 107 ? 21.803 -36.352 -12.696 1.00 44.62 107 VAL A N 1
ATOM 783 C CA . VAL A 1 107 ? 20.609 -35.686 -13.214 1.00 44.62 107 VAL A CA 1
ATOM 784 C C . VAL A 1 107 ? 21.075 -34.407 -13.896 1.00 44.62 107 VAL A C 1
ATOM 786 O O . VAL A 1 107 ? 21.352 -33.400 -13.243 1.00 44.62 107 VAL A O 1
ATOM 789 N N . ALA A 1 108 ? 21.182 -34.472 -15.222 1.00 47.69 108 ALA A N 1
ATOM 790 C CA . ALA A 1 108 ? 21.405 -33.319 -16.075 1.00 47.69 108 ALA A CA 1
ATOM 791 C C . ALA A 1 108 ? 20.429 -32.197 -15.688 1.00 47.69 108 ALA A C 1
ATOM 793 O O . ALA A 1 108 ? 19.211 -32.398 -15.642 1.00 47.69 108 ALA A O 1
ATOM 794 N N . ALA A 1 109 ? 20.984 -31.024 -15.382 1.00 45.91 109 ALA A N 1
ATOM 795 C CA . ALA A 1 109 ? 20.219 -29.826 -15.077 1.00 45.91 109 ALA A CA 1
ATOM 796 C C . ALA A 1 109 ? 19.187 -29.567 -16.192 1.00 45.91 109 ALA A C 1
ATOM 798 O O . ALA A 1 109 ? 19.534 -29.705 -17.371 1.00 45.91 109 ALA A O 1
ATOM 799 N N . PRO A 1 110 ? 17.935 -29.193 -15.863 1.00 47.59 110 PRO A N 1
ATOM 800 C CA . PRO A 1 110 ? 16.980 -28.802 -16.885 1.00 47.59 110 PRO A CA 1
ATOM 801 C C . PRO A 1 110 ? 17.576 -27.621 -17.648 1.00 47.59 110 PRO A C 1
ATOM 803 O O . PRO A 1 110 ? 17.917 -26.595 -17.060 1.00 47.59 110 PRO A O 1
ATOM 806 N N . THR A 1 111 ? 17.741 -27.788 -18.957 1.00 46.72 111 THR A N 1
ATOM 807 C CA . THR A 1 111 ? 18.112 -26.713 -19.869 1.00 46.72 111 THR A CA 1
ATOM 808 C C . THR A 1 111 ? 17.082 -25.600 -19.720 1.00 46.72 111 THR A C 1
ATOM 810 O O . THR A 1 111 ? 15.942 -25.727 -20.167 1.00 46.72 111 THR A O 1
ATOM 813 N N . ALA A 1 112 ? 17.463 -24.522 -19.032 1.00 55.69 112 ALA A N 1
ATOM 814 C CA . ALA A 1 112 ? 16.658 -23.319 -18.946 1.00 55.69 112 ALA A CA 1
ATOM 815 C C . ALA A 1 112 ? 16.456 -22.805 -20.374 1.00 55.69 112 ALA A C 1
ATOM 817 O O . ALA A 1 112 ? 17.406 -22.421 -21.057 1.00 55.69 112 ALA A O 1
ATOM 818 N N . THR A 1 113 ? 15.216 -22.872 -20.852 1.00 58.03 113 THR A N 1
ATOM 819 C CA . THR A 1 113 ? 14.834 -22.197 -22.092 1.00 58.03 113 THR A CA 1
ATOM 820 C C . THR A 1 113 ? 15.077 -20.704 -21.858 1.00 58.03 113 THR A C 1
ATOM 822 O O . THR A 1 113 ? 14.662 -20.222 -20.803 1.00 58.03 113 THR A O 1
ATOM 825 N N . PRO A 1 114 ? 15.756 -19.973 -22.761 1.00 63.84 114 PRO A N 1
ATOM 826 C CA . PRO A 1 114 ? 15.970 -18.545 -22.570 1.00 63.84 114 PRO A CA 1
ATOM 827 C C . PRO A 1 114 ? 14.608 -17.858 -22.457 1.00 63.84 114 PRO A C 1
ATOM 829 O O . PRO A 1 114 ? 13.812 -17.879 -23.398 1.00 63.84 114 PRO A O 1
ATOM 832 N N . GLU A 1 115 ? 14.310 -17.315 -21.277 1.00 73.75 115 GLU A N 1
ATOM 833 C CA . GLU A 1 115 ? 13.112 -16.510 -21.082 1.00 73.75 115 GLU A CA 1
ATOM 834 C C . GLU A 1 115 ? 13.290 -15.207 -21.858 1.00 73.75 115 GLU A C 1
ATOM 836 O O . GLU A 1 115 ? 14.344 -14.579 -21.797 1.00 73.75 115 GLU A O 1
ATOM 841 N N . THR A 1 116 ? 12.280 -14.812 -22.628 1.00 87.31 116 THR A N 1
ATOM 842 C CA . THR A 1 116 ? 12.292 -13.538 -23.351 1.00 87.31 116 THR A CA 1
ATOM 843 C C . THR A 1 116 ? 11.564 -12.464 -22.537 1.00 87.31 116 THR A C 1
ATOM 845 O O . THR A 1 116 ? 10.525 -12.770 -21.924 1.00 87.31 116 THR A O 1
ATOM 848 N N . PRO A 1 117 ? 12.048 -11.206 -22.546 1.00 91.88 117 PRO A N 1
ATOM 849 C CA . PRO A 1 117 ? 11.335 -10.090 -21.934 1.00 91.88 117 PRO A CA 1
ATOM 850 C C . PRO A 1 117 ? 9.924 -9.928 -22.516 1.00 91.88 117 PRO A C 1
ATOM 852 O O . PRO A 1 117 ? 9.672 -10.254 -23.679 1.00 91.88 117 PRO A O 1
ATOM 855 N N . THR A 1 118 ? 8.994 -9.455 -21.692 1.00 93.75 118 THR A N 1
ATOM 856 C CA . THR A 1 118 ? 7.625 -9.129 -22.105 1.00 93.75 118 THR A CA 1
ATOM 857 C C . THR A 1 118 ? 7.687 -7.905 -23.000 1.00 93.75 118 THR A C 1
ATOM 859 O O . THR A 1 118 ? 8.453 -6.991 -22.721 1.00 93.75 118 THR A O 1
ATOM 862 N N . ASP A 1 119 ? 6.854 -7.847 -24.036 1.00 95.44 119 ASP A N 1
ATOM 863 C CA . ASP A 1 119 ? 6.751 -6.650 -24.866 1.00 95.44 119 ASP A CA 1
ATOM 864 C C . ASP A 1 119 ? 6.436 -5.400 -24.017 1.00 95.44 119 ASP A C 1
ATOM 866 O O . ASP A 1 119 ? 5.530 -5.394 -23.174 1.00 95.44 119 ASP A O 1
ATOM 870 N N . ARG A 1 120 ? 7.207 -4.332 -24.240 1.00 95.50 120 ARG A N 1
ATOM 871 C CA . ARG A 1 120 ? 7.139 -3.098 -23.454 1.00 95.50 120 ARG A CA 1
ATOM 872 C C . ARG A 1 120 ? 5.763 -2.435 -23.527 1.00 95.50 120 ARG A C 1
ATOM 874 O O . ARG A 1 120 ? 5.279 -1.943 -22.508 1.00 95.50 120 ARG A O 1
ATOM 881 N N . ASP A 1 121 ? 5.127 -2.427 -24.696 1.00 96.12 121 ASP A N 1
ATOM 882 C CA . ASP A 1 121 ? 3.825 -1.782 -24.889 1.00 96.12 121 ASP A CA 1
ATOM 883 C C . ASP A 1 121 ? 2.720 -2.566 -24.175 1.00 96.12 121 ASP A C 1
ATOM 885 O O . ASP A 1 121 ? 1.793 -1.979 -23.604 1.00 96.12 121 ASP A O 1
ATOM 889 N N . VAL A 1 122 ? 2.857 -3.896 -24.118 1.00 96.94 122 VAL A N 1
ATOM 890 C CA . VAL A 1 122 ? 1.978 -4.751 -23.311 1.00 96.94 122 VAL A CA 1
ATOM 891 C C . VAL A 1 122 ? 2.090 -4.373 -21.836 1.00 96.94 122 VAL A C 1
ATOM 893 O O . VAL A 1 122 ? 1.061 -4.113 -21.211 1.00 96.94 122 VAL A O 1
ATOM 896 N N . LEU A 1 123 ? 3.305 -4.260 -21.291 1.00 96.94 123 LEU A N 1
ATOM 897 C CA . LEU A 1 123 ? 3.490 -3.868 -19.891 1.00 96.94 123 LEU A CA 1
ATOM 898 C C . LEU A 1 123 ? 2.947 -2.456 -19.611 1.00 96.94 123 LEU A C 1
ATOM 900 O O . LEU A 1 123 ? 2.228 -2.257 -18.631 1.00 96.94 123 LEU A O 1
ATOM 904 N N . LEU A 1 124 ? 3.217 -1.478 -20.483 1.00 97.19 124 LEU A N 1
ATOM 905 C CA . LEU A 1 124 ? 2.681 -0.119 -20.334 1.00 97.19 124 LEU A CA 1
ATOM 906 C C . LEU A 1 124 ? 1.152 -0.113 -20.284 1.00 97.19 124 LEU A C 1
ATOM 908 O O . LEU A 1 124 ? 0.571 0.513 -19.397 1.00 97.19 124 LEU A O 1
ATOM 912 N N . SER A 1 125 ? 0.497 -0.834 -21.197 1.00 97.69 125 SER A N 1
ATOM 913 C CA . SER A 1 125 ? -0.967 -0.912 -21.231 1.00 97.69 125 SER A CA 1
ATOM 914 C C . SER A 1 125 ? -1.551 -1.548 -19.962 1.00 97.69 125 SER A C 1
ATOM 916 O O . SER A 1 125 ? -2.567 -1.079 -19.444 1.00 97.69 125 SER A O 1
ATOM 918 N N . GLN A 1 126 ? -0.881 -2.566 -19.409 1.00 97.94 126 GLN A N 1
ATOM 919 C CA . GLN A 1 126 ? -1.278 -3.214 -18.159 1.00 97.94 126 GLN A CA 1
ATOM 920 C C . GLN A 1 126 ? -1.197 -2.245 -16.975 1.00 97.94 126 GLN A C 1
ATOM 922 O O . GLN A 1 126 ? -2.165 -2.114 -16.223 1.00 97.94 126 GLN A O 1
ATOM 927 N N . TYR A 1 127 ? -0.083 -1.522 -16.827 1.00 98.38 127 TYR A N 1
ATOM 928 C CA . TYR A 1 127 ? 0.089 -0.575 -15.724 1.00 98.38 127 TYR A CA 1
ATOM 929 C C . TYR A 1 127 ? -0.795 0.672 -15.855 1.00 98.38 127 TYR A C 1
ATOM 931 O O . TYR A 1 127 ? -1.308 1.153 -14.845 1.00 98.38 127 TYR A O 1
ATOM 939 N N . GLN A 1 128 ? -1.044 1.161 -17.075 1.00 98.31 128 GLN A N 1
ATOM 940 C CA . GLN A 1 128 ? -2.030 2.221 -17.329 1.00 98.31 128 GLN A CA 1
ATOM 941 C C . GLN A 1 128 ? -3.429 1.798 -16.878 1.00 98.31 128 GLN A C 1
ATOM 943 O O . GLN A 1 128 ? -4.106 2.544 -16.172 1.00 98.31 128 GLN A O 1
ATOM 948 N N . ASN A 1 129 ? -3.852 0.586 -17.247 1.00 98.50 129 ASN A N 1
ATOM 949 C CA . ASN A 1 129 ? -5.155 0.065 -16.852 1.00 98.50 129 ASN A CA 1
ATOM 950 C C . ASN A 1 129 ? -5.256 -0.095 -15.327 1.00 98.50 129 ASN A C 1
ATOM 952 O O . ASN A 1 129 ? -6.254 0.312 -14.731 1.00 98.50 129 ASN A O 1
ATOM 956 N N . LEU A 1 130 ? -4.202 -0.614 -14.691 1.00 98.62 130 LEU A N 1
ATOM 957 C CA . LEU A 1 130 ? -4.129 -0.765 -13.239 1.00 98.62 130 LEU A CA 1
ATOM 958 C C . LEU A 1 130 ? -4.268 0.580 -12.510 1.00 98.62 130 LEU A C 1
ATOM 960 O O . LEU A 1 130 ? -5.068 0.703 -11.579 1.00 98.62 130 LEU A O 1
ATOM 964 N N . LEU A 1 131 ? -3.515 1.593 -12.951 1.00 98.69 131 LEU A N 1
ATOM 965 C CA . LEU A 1 131 ? -3.577 2.950 -12.411 1.00 98.69 131 LEU A CA 1
ATOM 966 C C . LEU A 1 131 ? -4.984 3.541 -12.564 1.00 98.69 131 LEU A C 1
ATOM 968 O O . LEU A 1 131 ? -5.545 4.044 -11.589 1.00 98.69 131 LEU A O 1
ATOM 972 N N . GLN A 1 132 ? -5.578 3.419 -13.754 1.00 98.44 132 GLN A N 1
ATOM 973 C CA . GLN A 1 132 ? -6.913 3.938 -14.043 1.00 98.44 132 GLN A CA 1
ATOM 974 C C . GLN A 1 132 ? -7.986 3.296 -13.151 1.00 98.44 132 GLN A C 1
ATOM 976 O O . GLN A 1 132 ? -8.844 4.000 -12.618 1.00 98.44 132 GLN A O 1
ATOM 981 N N . GLN A 1 133 ? -7.935 1.976 -12.952 1.00 98.56 133 GLN A N 1
ATOM 982 C CA . GLN A 1 133 ? -8.859 1.273 -12.056 1.00 98.56 133 GLN A CA 1
ATOM 983 C C . GLN A 1 133 ? -8.715 1.745 -10.604 1.00 98.56 133 GLN A C 1
ATOM 985 O O . GLN A 1 133 ? -9.716 2.008 -9.939 1.00 98.56 133 GLN A O 1
ATOM 990 N N . ALA A 1 134 ? -7.480 1.890 -10.112 1.00 98.50 134 ALA A N 1
ATOM 991 C CA . ALA A 1 134 ? -7.227 2.347 -8.748 1.00 98.50 134 ALA A CA 1
ATOM 992 C C . ALA A 1 134 ? -7.721 3.783 -8.521 1.00 98.50 134 ALA A C 1
ATOM 994 O O . ALA A 1 134 ? -8.381 4.059 -7.519 1.00 98.50 134 ALA A O 1
ATOM 995 N N . GLN A 1 135 ? -7.460 4.686 -9.470 1.00 98.38 135 GLN A N 1
ATOM 996 C CA . GLN A 1 135 ? -7.961 6.061 -9.429 1.00 98.38 135 GLN A CA 1
ATOM 997 C C . GLN A 1 135 ? -9.496 6.111 -9.472 1.00 98.38 135 GLN A C 1
ATOM 999 O O . GLN A 1 135 ? -10.102 6.883 -8.726 1.00 98.38 135 GLN A O 1
ATOM 1004 N N . ALA A 1 136 ? -10.135 5.271 -10.293 1.00 97.88 136 ALA A N 1
ATOM 1005 C CA . ALA A 1 136 ? -11.591 5.184 -10.370 1.00 97.88 136 ALA A CA 1
ATOM 1006 C C . ALA A 1 136 ? -12.215 4.721 -9.044 1.00 97.88 136 ALA A C 1
ATOM 1008 O O . ALA A 1 136 ? -13.194 5.313 -8.594 1.00 97.88 136 ALA A O 1
ATOM 1009 N N . ASP A 1 137 ? -11.624 3.721 -8.387 1.00 97.06 137 ASP A N 1
ATOM 1010 C CA . ASP A 1 137 ? -12.100 3.219 -7.093 1.00 97.06 137 ASP A CA 1
ATOM 1011 C C . ASP A 1 137 ? -11.980 4.276 -5.994 1.00 97.06 137 ASP A C 1
ATOM 1013 O O . ASP A 1 137 ? -12.924 4.495 -5.231 1.00 97.06 137 ASP A O 1
ATOM 1017 N N . VAL A 1 138 ? -10.843 4.974 -5.935 1.00 96.19 138 VAL A N 1
ATOM 1018 C CA . VAL A 1 138 ? -10.635 6.092 -5.005 1.00 96.19 138 VAL A CA 1
ATOM 1019 C C . VAL A 1 138 ? -11.669 7.194 -5.247 1.00 96.19 138 VAL A C 1
ATOM 1021 O O . VAL A 1 138 ? -12.330 7.634 -4.305 1.00 96.19 138 VAL A O 1
ATOM 1024 N N . ALA A 1 139 ? -11.863 7.608 -6.502 1.00 94.44 139 ALA A N 1
ATOM 1025 C CA . ALA A 1 139 ? -12.831 8.641 -6.860 1.00 94.44 139 ALA A CA 1
ATOM 1026 C C . ALA A 1 139 ? -14.269 8.234 -6.500 1.00 94.44 139 ALA A C 1
ATOM 1028 O O . ALA A 1 139 ? -15.028 9.047 -5.967 1.00 94.44 139 ALA A O 1
ATOM 1029 N N . ALA A 1 140 ? -14.633 6.973 -6.736 1.00 92.06 140 ALA A N 1
ATOM 1030 C CA . ALA A 1 140 ? -15.944 6.439 -6.394 1.00 92.06 140 ALA A CA 1
ATOM 1031 C C . ALA A 1 140 ? -16.184 6.456 -4.874 1.00 92.06 140 ALA A C 1
ATOM 1033 O O . ALA A 1 140 ? -17.233 6.916 -4.420 1.00 92.06 140 ALA A O 1
ATOM 1034 N N . MET A 1 141 ? -15.188 6.049 -4.079 1.00 89.88 141 MET A N 1
ATOM 1035 C CA . MET A 1 141 ? -15.263 6.124 -2.617 1.00 89.88 141 MET A CA 1
ATOM 1036 C C . MET A 1 141 ? -15.379 7.569 -2.116 1.00 89.88 141 MET A C 1
ATOM 1038 O O . MET A 1 141 ? -16.183 7.848 -1.227 1.00 89.88 141 MET A O 1
ATOM 1042 N N . ARG A 1 142 ? -14.621 8.506 -2.701 1.00 88.62 142 ARG A N 1
ATOM 1043 C CA . ARG A 1 142 ? -14.676 9.938 -2.357 1.00 88.62 142 ARG A CA 1
ATOM 1044 C C . ARG A 1 142 ? -16.031 10.568 -2.667 1.00 88.62 142 ARG A C 1
ATOM 1046 O O . ARG A 1 142 ? -16.521 11.355 -1.864 1.00 88.62 142 ARG A O 1
ATOM 1053 N N . ALA A 1 143 ? -16.639 10.226 -3.802 1.00 86.19 143 ALA A N 1
ATOM 1054 C CA . ALA A 1 143 ? -17.933 10.773 -4.216 1.00 86.19 143 ALA A CA 1
ATOM 1055 C C . ALA A 1 143 ? -19.066 10.403 -3.243 1.00 86.19 143 ALA A C 1
ATOM 1057 O O . ALA A 1 143 ? -19.976 11.191 -2.993 1.00 86.19 143 ALA A O 1
ATOM 1058 N N . GLU A 1 144 ? -18.984 9.210 -2.670 1.00 78.12 144 GLU A N 1
ATOM 1059 C CA . GLU A 1 144 ? -19.931 8.683 -1.687 1.00 78.12 144 GLU A CA 1
ATOM 1060 C C . GLU A 1 144 ? -19.708 9.257 -0.286 1.00 78.12 144 GLU A C 1
ATOM 1062 O O . GLU A 1 144 ? -20.626 9.338 0.534 1.00 78.12 144 GLU A O 1
ATOM 1067 N N . TRP A 1 145 ? -18.486 9.717 -0.022 1.00 73.25 145 TRP A N 1
ATOM 1068 C CA . TRP A 1 145 ? -18.062 10.286 1.245 1.00 73.25 145 TRP A CA 1
ATOM 1069 C C . TRP A 1 145 ? -18.518 11.737 1.440 1.00 73.25 145 TRP A C 1
ATOM 1071 O O . TRP A 1 145 ? -17.720 12.652 1.649 1.00 73.25 145 TRP A O 1
ATOM 1081 N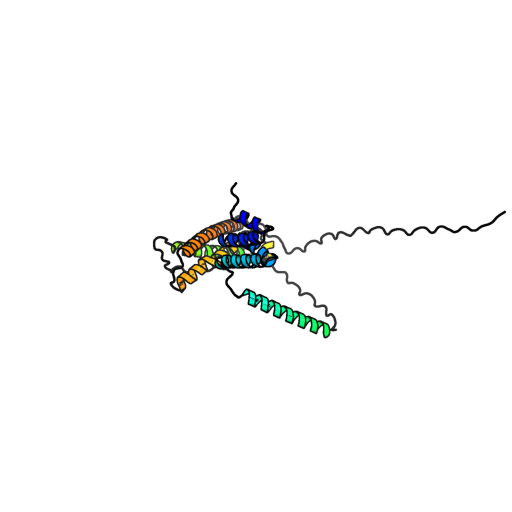 N . ASN A 1 146 ? -19.825 11.984 1.399 1.00 59.34 146 ASN A N 1
ATOM 1082 C CA . ASN A 1 146 ? -20.359 13.307 1.698 1.00 59.34 146 ASN A CA 1
ATOM 1083 C C . ASN A 1 146 ? -20.533 13.462 3.223 1.00 59.34 146 ASN A C 1
ATOM 1085 O O . ASN A 1 146 ? -21.574 13.124 3.793 1.00 59.34 146 ASN A O 1
ATOM 1089 N N . LEU A 1 147 ? -19.480 13.955 3.895 1.00 53.34 147 LEU A N 1
ATOM 1090 C CA . LEU A 1 147 ? -19.346 14.117 5.360 1.00 53.34 147 LEU A CA 1
ATOM 1091 C C . LEU A 1 147 ? -20.539 14.804 6.061 1.00 53.34 147 LEU A C 1
ATOM 1093 O O . LEU A 1 147 ? -20.669 14.700 7.278 1.00 53.34 147 LEU A O 1
ATOM 1097 N N . GLY A 1 148 ? -21.422 15.486 5.324 1.00 44.69 148 GLY A N 1
ATOM 1098 C CA . GLY A 1 148 ? -22.608 16.150 5.868 1.00 44.69 148 GLY A CA 1
ATOM 1099 C C . GLY A 1 148 ? -23.757 15.222 6.287 1.00 44.69 148 GLY A C 1
ATOM 1100 O O . GLY A 1 148 ? -24.584 15.639 7.094 1.00 44.69 148 GLY A O 1
ATOM 1101 N N . ALA A 1 149 ? -23.826 13.984 5.779 1.00 54.44 149 ALA A N 1
ATOM 1102 C CA . ALA A 1 149 ? -24.957 13.078 6.039 1.00 54.44 149 ALA A CA 1
ATOM 1103 C C . ALA A 1 149 ? -24.631 11.893 6.968 1.00 54.44 149 ALA A C 1
ATOM 1105 O O . ALA A 1 149 ? -25.546 11.223 7.449 1.00 54.44 149 ALA A O 1
ATOM 1106 N N . GLY A 1 150 ? -23.346 11.609 7.226 1.00 56.56 150 GLY A N 1
ATOM 1107 C CA . GLY A 1 150 ? -22.924 10.483 8.076 1.00 56.56 150 GLY A CA 1
ATOM 1108 C C . GLY A 1 150 ? -23.419 9.111 7.588 1.00 56.56 150 GLY A C 1
ATOM 1109 O O . GLY A 1 150 ? -23.635 8.203 8.396 1.00 56.56 150 GLY A O 1
ATOM 1110 N N . GLN A 1 151 ? -23.663 8.972 6.283 1.00 62.53 151 GLN A N 1
ATOM 1111 C CA . GLN A 1 151 ? -24.293 7.800 5.689 1.00 62.53 151 GLN A CA 1
ATOM 1112 C C . GLN A 1 151 ? -23.649 7.479 4.337 1.00 62.53 151 GLN A C 1
ATOM 1114 O O . GLN A 1 151 ? -23.666 8.311 3.437 1.00 62.53 151 GLN A O 1
ATOM 1119 N N . LEU A 1 152 ? -23.096 6.269 4.216 1.00 74.81 152 LEU A N 1
ATOM 1120 C CA . LEU A 1 152 ? -22.651 5.687 2.947 1.00 74.81 152 LEU A CA 1
ATOM 1121 C C . LEU A 1 152 ? -23.884 5.211 2.171 1.00 74.81 152 LEU A C 1
ATOM 1123 O O . LEU A 1 152 ? -24.759 4.576 2.769 1.00 74.81 152 LEU A O 1
ATOM 1127 N N . THR A 1 153 ? -23.973 5.515 0.872 1.00 75.56 153 THR A N 1
ATOM 1128 C CA . THR A 1 153 ? -25.086 5.022 0.038 1.00 75.56 153 THR A CA 1
ATOM 1129 C C . THR A 1 153 ? -24.771 3.683 -0.617 1.00 75.56 153 THR A C 1
ATOM 1131 O O . THR A 1 153 ? -25.695 2.965 -0.995 1.00 75.56 153 THR A O 1
ATOM 1134 N N . CYS A 1 154 ? -23.486 3.310 -0.660 1.00 82.75 154 CYS A N 1
ATOM 1135 C CA . CYS A 1 154 ? -23.009 2.036 -1.194 1.00 82.75 154 CYS A CA 1
ATOM 1136 C C . CYS A 1 154 ? -23.452 1.790 -2.648 1.00 82.75 154 CYS A C 1
ATOM 1138 O O . CYS A 1 154 ? -23.614 0.641 -3.056 1.00 82.75 154 CYS A O 1
ATOM 1140 N N . ALA A 1 155 ? -23.662 2.856 -3.427 1.00 83.12 155 ALA A N 1
ATOM 1141 C CA . ALA A 1 155 ? -24.049 2.771 -4.830 1.00 83.12 155 ALA A CA 1
ATOM 1142 C C . ALA A 1 155 ? -22.829 2.593 -5.751 1.00 83.12 155 ALA A C 1
ATOM 1144 O O . ALA A 1 155 ? -22.953 2.033 -6.842 1.00 83.12 155 ALA A O 1
ATOM 1145 N N . ALA A 1 156 ? -21.646 3.034 -5.317 1.00 86.38 156 ALA A N 1
ATOM 1146 C CA . ALA A 1 156 ? -20.402 2.832 -6.047 1.00 86.38 156 ALA A CA 1
ATOM 1147 C C . ALA A 1 156 ? -20.018 1.346 -6.181 1.00 86.38 156 ALA A C 1
ATOM 1149 O O . ALA A 1 156 ? -19.984 0.585 -5.211 1.00 86.38 156 ALA A O 1
ATOM 1150 N N . THR A 1 157 ? -19.661 0.955 -7.407 1.00 89.56 157 THR A N 1
ATOM 1151 C CA . THR A 1 157 ? -19.060 -0.347 -7.726 1.00 89.56 157 THR A CA 1
ATOM 1152 C C . THR A 1 157 ? -17.552 -0.176 -7.861 1.00 89.56 157 THR A C 1
ATOM 1154 O O . THR A 1 157 ? -17.104 0.648 -8.654 1.00 89.56 157 THR A O 1
ATOM 1157 N N . LEU A 1 158 ? -16.784 -0.948 -7.089 1.00 94.25 158 LEU A N 1
ATOM 1158 C CA . LEU A 1 158 ? -15.318 -0.906 -7.087 1.00 94.25 158 LEU A CA 1
ATOM 1159 C C . LEU A 1 158 ? -14.737 -1.989 -8.009 1.00 94.25 158 LEU A C 1
ATOM 1161 O O . LEU A 1 158 ? -15.203 -3.130 -7.989 1.00 94.25 158 LEU A O 1
ATOM 1165 N N . ASN A 1 159 ? -13.701 -1.635 -8.767 1.00 96.81 159 ASN A N 1
ATOM 1166 C CA . ASN A 1 159 ? -12.955 -2.492 -9.689 1.00 96.81 159 ASN A CA 1
ATOM 1167 C C . ASN A 1 159 ? -12.054 -3.497 -8.957 1.00 96.81 159 ASN A C 1
ATOM 1169 O O . ASN A 1 159 ? -11.877 -4.612 -9.440 1.00 96.81 159 ASN A O 1
ATOM 1173 N N . ARG A 1 160 ? -11.524 -3.130 -7.781 1.00 96.06 160 ARG A N 1
ATOM 1174 C CA . ARG A 1 160 ? -10.646 -3.966 -6.934 1.00 96.06 160 ARG A CA 1
ATOM 1175 C C . ARG A 1 160 ? -9.368 -4.407 -7.658 1.00 96.06 160 ARG A C 1
ATOM 1177 O O . ARG A 1 160 ? -9.084 -5.610 -7.732 1.00 96.06 160 ARG A O 1
ATOM 1184 N N . PRO A 1 161 ? -8.588 -3.443 -8.179 1.00 97.88 161 PRO A N 1
ATOM 1185 C CA . PRO A 1 161 ? -7.358 -3.735 -8.907 1.00 97.88 161 PRO A CA 1
ATOM 1186 C C . PRO A 1 161 ? -6.407 -4.594 -8.071 1.00 97.88 161 PRO A C 1
ATOM 1188 O O . PRO A 1 161 ? -6.328 -4.410 -6.860 1.00 97.88 161 PRO A O 1
ATOM 1191 N N . GLN A 1 162 ? -5.663 -5.507 -8.697 1.00 96.56 162 GLN A N 1
ATOM 1192 C CA . GLN A 1 162 ? -4.632 -6.306 -8.022 1.00 96.56 162 GLN A CA 1
ATOM 1193 C C . GLN A 1 162 ? -3.230 -5.847 -8.444 1.00 96.56 162 GLN A C 1
ATOM 1195 O O . GLN A 1 162 ? -3.059 -5.464 -9.602 1.00 96.56 162 GLN A O 1
ATOM 1200 N N . PRO A 1 163 ? -2.226 -5.880 -7.546 1.00 96.62 163 PRO A N 1
ATOM 1201 C CA . PRO A 1 163 ? -0.847 -5.568 -7.911 1.00 96.62 163 PRO A CA 1
ATOM 1202 C C . PRO A 1 163 ? -0.337 -6.495 -9.021 1.00 96.62 163 PRO A C 1
ATOM 1204 O O . PRO A 1 163 ? -0.659 -7.684 -9.035 1.00 96.62 163 PRO A O 1
ATOM 1207 N N . ILE A 1 164 ? 0.482 -5.960 -9.925 1.00 95.00 164 ILE A N 1
ATOM 1208 C CA . ILE A 1 164 ? 1.112 -6.728 -11.007 1.00 95.00 164 ILE A CA 1
ATOM 1209 C C . ILE A 1 164 ? 2.600 -6.848 -10.686 1.00 95.00 164 ILE A C 1
ATOM 1211 O O . ILE A 1 164 ? 3.339 -5.863 -10.760 1.00 95.00 164 ILE A O 1
ATOM 1215 N N . GLU A 1 165 ? 3.038 -8.048 -10.302 1.00 89.75 165 GLU A N 1
ATOM 1216 C CA . GLU A 1 165 ? 4.452 -8.331 -10.045 1.00 89.75 165 GLU A CA 1
ATOM 1217 C C . GLU A 1 165 ? 5.251 -8.296 -11.350 1.00 89.75 165 GLU A C 1
ATOM 1219 O O . GLU A 1 165 ? 4.898 -8.944 -12.336 1.00 89.75 165 GLU A O 1
ATOM 1224 N N . MET A 1 166 ? 6.332 -7.518 -11.353 1.00 89.19 166 MET A N 1
ATOM 1225 C CA . MET A 1 166 ? 7.231 -7.424 -12.495 1.00 89.19 166 MET A CA 1
ATOM 1226 C C . MET A 1 166 ? 8.159 -8.638 -12.498 1.00 89.19 166 MET A C 1
ATOM 1228 O O . MET A 1 166 ? 8.739 -8.986 -11.466 1.00 89.19 166 MET A O 1
ATOM 1232 N N . ARG A 1 167 ? 8.291 -9.309 -13.648 1.00 92.50 167 ARG A N 1
ATOM 1233 C CA . ARG A 1 167 ? 9.191 -10.463 -13.755 1.00 92.50 167 ARG A CA 1
ATOM 1234 C C . ARG A 1 167 ? 10.643 -9.992 -13.623 1.00 92.50 167 ARG A C 1
ATOM 1236 O O . ARG A 1 167 ? 10.958 -8.918 -14.134 1.00 92.50 167 ARG A O 1
ATOM 1243 N N . PRO A 1 168 ? 11.555 -10.800 -13.051 1.00 91.81 168 PRO A N 1
ATOM 1244 C CA . PRO A 1 168 ? 12.955 -10.402 -12.891 1.00 91.81 168 PRO A CA 1
ATOM 1245 C C . PRO A 1 168 ? 13.644 -10.013 -14.203 1.00 91.81 168 PRO A C 1
ATOM 1247 O O . PRO A 1 168 ? 14.483 -9.118 -14.211 1.00 91.81 168 PRO A O 1
ATOM 1250 N N . ILE A 1 169 ? 13.290 -10.674 -15.310 1.00 91.31 169 ILE A N 1
ATOM 1251 C CA . ILE A 1 169 ? 13.821 -10.338 -16.633 1.00 91.31 169 ILE A CA 1
ATOM 1252 C C . ILE A 1 169 ? 13.296 -8.989 -17.140 1.00 91.31 169 ILE A C 1
ATOM 1254 O O . ILE A 1 169 ? 14.056 -8.215 -17.711 1.00 91.31 169 ILE A O 1
ATOM 1258 N N . ASP A 1 170 ? 12.024 -8.675 -16.887 1.00 93.44 170 ASP A N 1
ATOM 1259 C CA . ASP A 1 170 ? 11.416 -7.411 -17.300 1.00 93.44 170 ASP A CA 1
ATOM 1260 C C . ASP A 1 170 ? 11.997 -6.252 -16.470 1.00 93.44 170 ASP A C 1
ATOM 1262 O O . ASP A 1 170 ? 12.319 -5.207 -17.028 1.00 93.44 170 ASP A O 1
ATOM 1266 N N . ASP A 1 171 ? 12.185 -6.456 -15.159 1.00 92.69 171 ASP A N 1
ATOM 1267 C CA . ASP A 1 171 ? 12.769 -5.476 -14.224 1.00 92.69 171 ASP A CA 1
ATOM 1268 C C . ASP A 1 171 ? 14.200 -5.085 -14.619 1.00 92.69 171 ASP A C 1
ATOM 1270 O O . ASP A 1 171 ? 14.564 -3.911 -14.617 1.00 92.69 171 ASP A O 1
ATOM 1274 N N . GLN A 1 172 ? 14.995 -6.062 -15.060 1.00 92.56 172 GLN A N 1
ATOM 1275 C CA . GLN A 1 172 ? 16.343 -5.812 -15.575 1.00 92.56 172 GLN A CA 1
ATOM 1276 C C . GLN A 1 172 ? 16.339 -5.170 -16.967 1.00 92.56 172 GLN A C 1
ATOM 1278 O O . GLN A 1 172 ? 17.239 -4.396 -17.286 1.00 92.56 172 GLN A O 1
ATOM 1283 N N . THR A 1 173 ? 15.348 -5.488 -17.803 1.00 94.69 173 THR A N 1
ATOM 1284 C CA . THR A 1 173 ? 15.276 -4.998 -19.187 1.00 94.69 173 THR A CA 1
ATOM 1285 C C . THR A 1 173 ? 14.804 -3.541 -19.257 1.00 94.69 173 THR A C 1
ATOM 1287 O O . THR A 1 173 ? 15.302 -2.790 -20.099 1.00 94.69 173 THR A O 1
ATOM 1290 N N . TYR A 1 174 ? 13.873 -3.120 -18.390 1.00 96.06 174 TYR A N 1
ATOM 1291 C CA . TYR A 1 174 ? 13.185 -1.822 -18.462 1.00 96.06 174 TYR A CA 1
ATOM 1292 C C . TYR A 1 174 ? 13.480 -0.917 -17.249 1.00 96.06 174 TYR A C 1
ATOM 1294 O O . TYR A 1 174 ? 12.674 -0.830 -16.319 1.00 96.06 174 TYR A O 1
ATOM 1302 N N . PRO A 1 175 ? 14.611 -0.182 -17.241 1.00 94.25 175 PRO A N 1
ATOM 1303 C CA . PRO A 1 175 ? 15.018 0.639 -16.095 1.00 94.25 175 PRO A CA 1
ATOM 1304 C C . PRO A 1 175 ? 14.105 1.851 -15.832 1.00 94.25 175 PRO A C 1
ATOM 1306 O O . PRO A 1 175 ? 14.138 2.443 -14.754 1.00 94.25 175 PRO A O 1
ATOM 1309 N N . ASP A 1 176 ? 13.287 2.247 -16.807 1.00 94.88 176 ASP A N 1
ATOM 1310 C CA . ASP A 1 176 ? 12.305 3.329 -16.708 1.00 94.88 176 ASP A CA 1
ATOM 1311 C C . ASP A 1 176 ? 11.016 2.928 -15.968 1.00 94.88 176 ASP A C 1
ATOM 1313 O O . ASP A 1 176 ? 10.179 3.782 -15.675 1.00 94.88 176 ASP A O 1
ATOM 1317 N N . PHE A 1 177 ? 10.867 1.656 -15.582 1.00 96.38 177 PHE A N 1
ATOM 1318 C CA . PHE A 1 177 ? 9.677 1.133 -14.899 1.00 96.38 177 PHE A CA 1
ATOM 1319 C C . PHE A 1 177 ? 9.753 1.258 -13.368 1.00 96.38 177 PHE A C 1
ATOM 1321 O O . PHE A 1 177 ? 8.962 0.664 -12.636 1.00 96.38 177 PHE A O 1
ATOM 1328 N N . GLY A 1 178 ? 10.635 2.121 -12.852 1.00 94.12 178 GLY A N 1
ATOM 1329 C CA . GLY A 1 178 ? 10.801 2.372 -11.413 1.00 94.12 178 GLY A CA 1
ATOM 1330 C C . GLY A 1 178 ? 9.552 2.895 -10.681 1.00 94.12 178 GLY A C 1
ATOM 1331 O O . GLY A 1 178 ? 9.546 2.988 -9.455 1.00 94.12 178 GLY A O 1
ATOM 1332 N N . PHE A 1 179 ? 8.476 3.223 -11.402 1.00 96.25 179 PHE A N 1
ATOM 1333 C CA . PHE A 1 179 ? 7.176 3.588 -10.835 1.00 96.25 179 PHE A CA 1
ATOM 1334 C C . PHE A 1 179 ? 6.343 2.378 -10.376 1.00 96.25 179 PHE A C 1
ATOM 1336 O O . PHE A 1 179 ? 5.438 2.542 -9.553 1.00 96.25 179 PHE A O 1
ATOM 1343 N N . VAL A 1 180 ? 6.634 1.170 -10.875 1.00 97.19 180 VAL A N 1
ATOM 1344 C CA . VAL A 1 180 ? 5.845 -0.048 -10.618 1.00 97.19 180 VAL A CA 1
ATOM 1345 C C . VAL A 1 180 ? 5.740 -0.387 -9.122 1.00 97.19 180 VAL A C 1
ATOM 1347 O O . VAL A 1 180 ? 4.619 -0.626 -8.663 1.00 97.19 180 VAL A O 1
ATOM 1350 N N . PRO A 1 181 ? 6.817 -0.344 -8.306 1.00 96.25 181 PRO A N 1
ATOM 1351 C CA . PRO A 1 181 ? 6.707 -0.587 -6.865 1.00 96.25 181 PRO A CA 1
ATOM 1352 C C . PRO A 1 181 ? 5.773 0.404 -6.159 1.00 96.25 181 PRO A C 1
ATOM 1354 O O . PRO A 1 181 ? 4.976 0.009 -5.308 1.00 96.25 181 PRO A O 1
ATOM 1357 N N . THR A 1 182 ? 5.822 1.681 -6.546 1.00 97.00 182 THR A N 1
ATOM 1358 C CA . THR A 1 182 ? 4.958 2.744 -6.010 1.00 97.00 182 THR A CA 1
ATOM 1359 C C . THR A 1 182 ? 3.489 2.483 -6.347 1.00 97.00 182 THR A C 1
ATOM 1361 O O . THR A 1 182 ? 2.632 2.571 -5.466 1.00 97.00 182 THR A O 1
ATOM 1364 N N . LEU A 1 183 ? 3.195 2.099 -7.596 1.00 98.06 183 LEU A N 1
ATOM 1365 C CA . LEU A 1 183 ? 1.842 1.743 -8.032 1.00 98.06 183 LEU A CA 1
ATOM 1366 C C . LEU A 1 183 ? 1.312 0.516 -7.277 1.00 98.06 183 LEU A C 1
ATOM 1368 O O . LEU A 1 183 ? 0.216 0.552 -6.718 1.00 98.06 183 LEU A O 1
ATOM 1372 N N . ASN A 1 184 ? 2.109 -0.550 -7.204 1.00 96.38 184 ASN A N 1
ATOM 1373 C CA . ASN A 1 184 ? 1.739 -1.779 -6.504 1.00 96.38 184 ASN A CA 1
ATOM 1374 C C . ASN A 1 184 ? 1.524 -1.546 -5.002 1.00 96.38 184 ASN A C 1
ATOM 1376 O O . ASN A 1 184 ? 0.604 -2.123 -4.416 1.00 96.38 184 ASN A O 1
ATOM 1380 N N . GLN A 1 185 ? 2.309 -0.664 -4.378 1.00 94.50 185 GLN A N 1
ATOM 1381 C CA . GLN A 1 185 ? 2.099 -0.259 -2.990 1.00 94.50 185 GLN A CA 1
ATOM 1382 C C . GLN A 1 185 ? 0.774 0.498 -2.815 1.00 94.50 185 GLN A C 1
ATOM 1384 O O . GLN A 1 185 ? 0.034 0.211 -1.872 1.00 94.50 185 GLN A O 1
ATOM 1389 N N . ALA A 1 186 ? 0.444 1.421 -3.724 1.00 96.62 186 ALA A N 1
ATOM 1390 C CA . ALA A 1 186 ? -0.821 2.155 -3.696 1.00 96.62 186 ALA A CA 1
ATOM 1391 C C . ALA A 1 186 ? -2.024 1.206 -3.793 1.00 96.62 186 ALA A C 1
ATOM 1393 O O . ALA A 1 186 ? -2.940 1.272 -2.973 1.00 96.62 186 ALA A O 1
ATOM 1394 N N . VAL A 1 187 ? -1.984 0.276 -4.752 1.00 98.12 187 VAL A N 1
ATOM 1395 C CA . VAL A 1 187 ? -3.020 -0.745 -4.958 1.00 98.12 187 VAL A CA 1
ATOM 1396 C C . VAL A 1 187 ? -3.128 -1.670 -3.745 1.00 98.12 187 VAL A C 1
ATOM 1398 O O . VAL A 1 187 ? -4.232 -1.981 -3.300 1.00 98.12 187 VAL A O 1
ATOM 1401 N N . THR A 1 188 ? -2.004 -2.076 -3.156 1.00 95.50 188 THR A N 1
ATOM 1402 C CA . THR A 1 188 ? -1.997 -2.894 -1.935 1.00 95.50 188 THR A CA 1
ATOM 1403 C C . THR A 1 188 ? -2.674 -2.161 -0.778 1.00 95.50 188 THR A C 1
ATOM 1405 O O . THR A 1 188 ? -3.569 -2.718 -0.142 1.00 95.50 188 THR A O 1
ATOM 1408 N N . ASN A 1 189 ? -2.317 -0.896 -0.538 1.00 93.06 189 ASN A N 1
ATOM 1409 C CA . ASN A 1 189 ? -2.910 -0.084 0.529 1.00 93.06 189 ASN A CA 1
ATOM 1410 C C . ASN A 1 189 ? -4.414 0.132 0.306 1.00 93.06 189 ASN A C 1
ATOM 1412 O O . ASN A 1 189 ? -5.200 0.020 1.250 1.00 93.06 189 ASN A O 1
ATOM 1416 N N . LEU A 1 190 ? -4.820 0.360 -0.947 1.00 95.06 190 LEU A N 1
ATOM 1417 C CA . LEU A 1 190 ? -6.218 0.499 -1.354 1.00 95.06 190 LEU A CA 1
ATOM 1418 C C . LEU A 1 190 ? -7.037 -0.758 -1.043 1.00 95.06 190 LEU A C 1
ATOM 1420 O O . LEU A 1 190 ? -8.102 -0.671 -0.427 1.00 95.06 190 LEU A O 1
ATOM 1424 N N . ASN A 1 191 ? -6.524 -1.933 -1.416 1.00 93.88 191 ASN A N 1
ATOM 1425 C CA . ASN A 1 191 ? -7.175 -3.212 -1.133 1.00 93.88 191 ASN A CA 1
ATOM 1426 C C . ASN A 1 191 ? -7.211 -3.535 0.352 1.00 93.88 191 ASN A C 1
ATOM 1428 O O . ASN A 1 191 ? -8.124 -4.213 0.810 1.00 93.88 191 ASN A O 1
ATOM 1432 N N . PHE A 1 192 ? -6.213 -3.094 1.106 1.00 88.94 192 PHE A N 1
ATOM 1433 C CA . PHE A 1 192 ? -6.049 -3.539 2.474 1.00 88.94 192 PHE A CA 1
ATOM 1434 C C . PHE A 1 192 ? -7.025 -2.896 3.446 1.00 88.94 192 PHE A C 1
ATOM 1436 O O . PHE A 1 192 ? -7.572 -3.588 4.309 1.00 88.94 192 PHE A O 1
ATOM 1443 N N . PHE A 1 193 ? -7.229 -1.585 3.320 1.00 85.12 193 PHE A N 1
ATOM 1444 C CA . PHE A 1 193 ? -8.027 -0.839 4.283 1.00 85.12 193 PHE A CA 1
ATOM 1445 C C . PHE A 1 193 ? -9.278 -0.205 3.663 1.00 85.12 193 PHE A C 1
ATOM 1447 O O . PHE A 1 193 ? -10.360 -0.672 4.021 1.00 85.12 193 PHE A O 1
ATOM 1454 N N . PRO A 1 194 ? -9.208 0.755 2.716 1.00 89.44 194 PRO A N 1
ATOM 1455 C CA . PRO A 1 194 ? -10.415 1.389 2.177 1.00 89.44 194 PRO A CA 1
ATOM 1456 C C . PRO A 1 194 ? -11.406 0.403 1.553 1.00 89.44 194 PRO A C 1
ATOM 1458 O O . PRO A 1 194 ? -12.582 0.419 1.908 1.00 89.44 194 PRO A O 1
ATOM 1461 N N . ILE A 1 195 ? -10.937 -0.511 0.696 1.00 91.88 195 ILE A N 1
ATOM 1462 C CA . ILE A 1 195 ? -11.807 -1.500 0.040 1.00 91.88 195 ILE A CA 1
ATOM 1463 C C . ILE A 1 195 ? -12.409 -2.477 1.060 1.00 91.88 195 ILE A C 1
ATOM 1465 O O . ILE A 1 195 ? -13.593 -2.788 0.998 1.00 91.88 195 ILE A O 1
ATOM 1469 N N . ARG A 1 196 ? -11.630 -2.942 2.041 1.00 88.19 196 ARG A N 1
ATOM 1470 C CA . ARG A 1 196 ? -12.133 -3.879 3.066 1.00 88.19 196 ARG A CA 1
ATOM 1471 C C . ARG A 1 196 ? -13.126 -3.214 4.004 1.00 88.19 196 ARG A C 1
ATOM 1473 O O . ARG A 1 196 ? -14.113 -3.834 4.389 1.00 88.19 196 ARG A O 1
ATOM 1480 N N . PHE A 1 197 ? -12.874 -1.958 4.361 1.00 85.56 197 PHE A N 1
ATOM 1481 C CA . PHE A 1 197 ? -13.831 -1.141 5.092 1.00 85.56 197 PHE A CA 1
ATOM 1482 C C . PHE A 1 197 ? -15.126 -0.981 4.291 1.00 85.56 197 PHE A C 1
ATOM 1484 O O . PHE A 1 197 ? -16.200 -1.209 4.843 1.00 85.56 197 PHE A O 1
ATOM 1491 N N . TRP A 1 198 ? -15.019 -0.656 2.998 1.00 87.50 198 TRP A N 1
ATOM 1492 C CA . TRP A 1 198 ? -16.158 -0.543 2.090 1.00 87.50 198 TRP A CA 1
ATOM 1493 C C . TRP A 1 198 ? -16.985 -1.830 2.053 1.00 87.50 198 TRP A C 1
ATOM 1495 O O . TRP A 1 198 ? -18.199 -1.785 2.229 1.00 87.50 198 TRP A O 1
ATOM 1505 N N . ASP A 1 199 ? -16.326 -2.981 1.905 1.00 87.75 199 ASP A N 1
ATOM 1506 C CA . ASP A 1 199 ? -16.979 -4.292 1.870 1.00 87.75 199 ASP A CA 1
ATOM 1507 C C . ASP A 1 199 ? -17.814 -4.551 3.113 1.00 87.75 199 ASP A C 1
ATOM 1509 O O . ASP A 1 199 ? -18.980 -4.915 3.007 1.00 87.75 199 ASP A O 1
ATOM 1513 N N . VAL A 1 200 ? -17.239 -4.330 4.294 1.00 83.75 200 VAL A N 1
ATOM 1514 C CA . VAL A 1 200 ? -17.939 -4.556 5.563 1.00 83.75 200 VAL A CA 1
ATOM 1515 C C . VAL A 1 200 ? -19.074 -3.549 5.743 1.00 83.75 200 VAL A C 1
ATOM 1517 O O . VAL A 1 200 ? -20.195 -3.933 6.080 1.00 83.75 200 VAL A O 1
ATOM 1520 N N . ALA A 1 201 ? -18.804 -2.267 5.484 1.00 81.88 201 ALA A N 1
ATOM 1521 C CA . ALA A 1 201 ? -19.784 -1.203 5.664 1.00 81.88 201 ALA A CA 1
ATOM 1522 C C . ALA A 1 201 ? -21.005 -1.374 4.743 1.00 81.88 201 ALA A C 1
ATOM 1524 O O . ALA A 1 201 ? -22.132 -1.080 5.145 1.00 81.88 201 ALA A O 1
ATOM 1525 N N . CYS A 1 202 ? -20.785 -1.875 3.526 1.00 83.88 202 CYS A N 1
ATOM 1526 C CA . CYS A 1 202 ? -21.827 -2.040 2.520 1.00 83.88 202 CYS A CA 1
ATOM 1527 C C . CYS A 1 202 ? -22.477 -3.431 2.500 1.00 83.88 202 CYS A C 1
ATOM 1529 O O . CYS A 1 202 ? -23.627 -3.532 2.078 1.00 83.88 202 CYS A O 1
ATOM 1531 N N . ALA A 1 203 ? -21.808 -4.490 2.973 1.00 82.81 203 ALA A N 1
ATOM 1532 C CA . ALA A 1 203 ? -22.395 -5.831 3.045 1.00 82.81 203 ALA A CA 1
ATOM 1533 C C . ALA A 1 203 ? -23.350 -5.995 4.236 1.00 82.81 203 ALA A C 1
ATOM 1535 O O . ALA A 1 203 ? -24.462 -6.493 4.073 1.00 82.81 203 ALA A O 1
ATOM 1536 N N . ASP A 1 204 ? -22.941 -5.547 5.426 1.00 70.44 204 ASP A N 1
ATOM 1537 C CA . ASP A 1 204 ? -23.694 -5.811 6.660 1.00 70.44 204 ASP A CA 1
ATOM 1538 C C . ASP A 1 204 ? -24.734 -4.720 6.969 1.00 70.44 204 ASP A C 1
ATOM 1540 O O . ASP A 1 204 ? -25.453 -4.795 7.967 1.00 70.44 204 ASP A O 1
ATOM 1544 N N . GLY A 1 205 ? -24.771 -3.646 6.168 1.00 63.34 205 GLY A N 1
ATOM 1545 C CA . GLY A 1 205 ? -25.534 -2.427 6.466 1.00 63.34 205 GLY A CA 1
ATOM 1546 C C . GLY A 1 205 ? -25.100 -1.740 7.769 1.00 63.34 205 GLY A C 1
ATOM 1547 O O . GLY A 1 205 ? -25.741 -0.786 8.223 1.00 63.34 205 GLY A O 1
ATOM 1548 N N . THR A 1 206 ? -24.021 -2.225 8.395 1.00 59.91 206 THR A N 1
ATOM 1549 C CA . THR A 1 206 ? -23.448 -1.641 9.599 1.00 59.91 206 THR A CA 1
ATOM 1550 C C . THR A 1 206 ? -22.614 -0.441 9.193 1.00 59.91 206 THR A C 1
ATOM 1552 O O . THR A 1 206 ? -21.677 -0.529 8.405 1.00 59.91 206 THR A O 1
ATOM 1555 N N . ARG A 1 207 ? -22.948 0.729 9.737 1.00 60.91 207 ARG A N 1
ATOM 1556 C CA . ARG A 1 207 ? -22.073 1.887 9.586 1.00 60.91 207 ARG A CA 1
ATOM 1557 C C . ARG A 1 207 ? -20.851 1.621 10.451 1.00 60.91 207 ARG A C 1
ATOM 1559 O O . ARG A 1 207 ? -20.982 1.492 11.670 1.00 60.91 207 ARG A O 1
ATOM 1566 N N . GLY A 1 208 ? -19.682 1.523 9.823 1.00 63.75 208 GLY A N 1
ATOM 1567 C CA . GLY A 1 208 ? -18.421 1.584 10.549 1.00 63.75 208 GLY A CA 1
ATOM 1568 C C . GLY A 1 208 ? -18.391 2.814 11.463 1.00 63.75 208 GLY A C 1
ATOM 1569 O O . GLY A 1 208 ? -19.138 3.779 11.277 1.00 63.75 208 GLY A O 1
ATOM 1570 N N . THR A 1 209 ? -17.554 2.783 12.494 1.00 67.44 209 THR A N 1
ATOM 1571 C CA . THR A 1 209 ? -17.432 3.933 13.398 1.00 67.44 209 THR A CA 1
ATOM 1572 C C . THR A 1 209 ? -17.005 5.180 12.624 1.00 67.44 209 THR A C 1
ATOM 1574 O O . THR A 1 209 ? -16.236 5.086 11.670 1.00 67.44 209 THR A O 1
ATOM 1577 N N . VAL A 1 210 ? -17.437 6.363 13.078 1.00 69.19 210 VAL A N 1
ATOM 1578 C CA . VAL A 1 210 ? -16.995 7.649 12.505 1.00 69.19 210 VAL A CA 1
ATOM 1579 C C . VAL A 1 210 ? -15.463 7.734 12.448 1.00 69.19 210 VAL A C 1
ATOM 1581 O O . VAL A 1 210 ? -14.922 8.272 11.492 1.00 69.19 210 VAL A O 1
ATOM 1584 N N . GLN A 1 211 ? -14.759 7.142 13.420 1.00 69.38 211 GLN A N 1
ATOM 1585 C CA . GLN A 1 211 ? -13.297 7.107 13.425 1.00 69.38 211 GLN A CA 1
ATOM 1586 C C . GLN A 1 211 ? -12.717 6.226 12.315 1.00 69.38 211 GLN A C 1
ATOM 1588 O O . GLN A 1 211 ? -11.891 6.710 11.560 1.00 69.38 211 GLN A O 1
ATOM 1593 N N . GLN A 1 212 ? -13.179 4.978 12.161 1.00 71.75 212 GLN A N 1
ATOM 1594 C CA . GLN A 1 212 ? -12.753 4.118 11.039 1.00 71.75 212 GLN A CA 1
ATOM 1595 C C . GLN A 1 212 ? -13.015 4.785 9.694 1.00 71.75 212 GLN A C 1
ATOM 1597 O O . GLN A 1 212 ? -12.292 4.572 8.726 1.00 71.75 212 GLN A O 1
ATOM 1602 N N . ALA A 1 213 ? -14.072 5.588 9.659 1.00 73.81 213 ALA A N 1
ATOM 1603 C CA . ALA A 1 213 ? -14.459 6.302 8.484 1.00 73.81 213 ALA A CA 1
ATOM 1604 C C . ALA A 1 213 ? -13.437 7.419 8.158 1.00 73.81 213 ALA A C 1
ATOM 1606 O O . ALA A 1 213 ? -12.920 7.503 7.044 1.00 73.81 213 ALA A O 1
ATOM 1607 N N . ILE A 1 214 ? -13.093 8.240 9.154 1.00 76.31 214 ILE A N 1
ATOM 1608 C CA . ILE A 1 214 ? -12.021 9.242 9.054 1.00 76.31 214 ILE A CA 1
ATOM 1609 C C . ILE A 1 214 ? -10.700 8.576 8.659 1.00 76.31 214 ILE A C 1
ATOM 1611 O O . ILE A 1 214 ? -10.074 9.014 7.699 1.00 76.31 214 ILE A O 1
ATOM 1615 N N . ASP A 1 215 ? -10.334 7.478 9.322 1.00 79.69 215 ASP A N 1
ATOM 1616 C CA . ASP A 1 215 ? -9.106 6.733 9.040 1.00 79.69 215 ASP A CA 1
ATOM 1617 C C . ASP A 1 215 ? -9.069 6.254 7.574 1.00 79.69 215 ASP A C 1
ATOM 1619 O O . ASP A 1 215 ? -8.025 6.312 6.926 1.00 79.69 215 ASP A O 1
ATOM 1623 N N . ALA A 1 216 ? -10.211 5.828 7.016 1.00 81.12 216 ALA A N 1
ATOM 1624 C CA . ALA A 1 216 ? -10.302 5.388 5.621 1.00 81.12 216 ALA A CA 1
ATOM 1625 C C . ALA A 1 216 ? -10.126 6.556 4.651 1.00 81.12 216 ALA A C 1
ATOM 1627 O O . ALA A 1 216 ? -9.400 6.435 3.668 1.00 81.12 216 ALA A O 1
ATOM 1628 N N . SER A 1 217 ? -10.741 7.700 4.948 1.00 85.56 217 SER A N 1
ATOM 1629 C CA . SER A 1 217 ? -10.580 8.931 4.168 1.00 85.56 217 SER A CA 1
ATOM 1630 C C . SER A 1 217 ? -9.143 9.474 4.211 1.00 85.56 217 SER A C 1
ATOM 1632 O O . SER A 1 217 ? -8.622 9.949 3.197 1.00 85.56 217 SER A O 1
ATOM 1634 N N . ASP A 1 218 ? -8.483 9.402 5.365 1.00 86.88 218 ASP A N 1
ATOM 1635 C CA . ASP A 1 218 ? -7.085 9.806 5.517 1.00 86.88 218 ASP A CA 1
ATOM 1636 C C . ASP A 1 218 ? -6.160 8.883 4.717 1.00 86.88 218 ASP A C 1
ATOM 1638 O O . ASP A 1 218 ? -5.266 9.356 4.011 1.00 86.88 218 ASP A O 1
ATOM 1642 N N . GLU A 1 219 ? -6.409 7.572 4.752 1.00 88.75 219 GLU A N 1
ATOM 1643 C CA . GLU A 1 219 ? -5.634 6.605 3.975 1.00 88.75 219 GLU A CA 1
ATOM 1644 C C . GLU A 1 219 ? -5.845 6.780 2.464 1.00 88.75 219 GLU A C 1
ATOM 1646 O O . GLU A 1 219 ? -4.874 6.734 1.709 1.00 88.75 219 GLU A O 1
ATOM 1651 N N . LEU A 1 220 ? -7.067 7.095 2.011 1.00 92.88 220 LEU A N 1
ATOM 1652 C CA . LEU A 1 220 ? -7.326 7.463 0.611 1.00 92.88 220 LEU A CA 1
ATOM 1653 C C . LEU A 1 220 ? -6.480 8.665 0.171 1.00 92.88 220 LEU A C 1
ATOM 1655 O O . LEU A 1 220 ? -5.938 8.648 -0.927 1.00 92.88 220 LEU A O 1
ATOM 1659 N N . THR A 1 221 ? -6.278 9.658 1.042 1.00 93.75 221 THR A N 1
ATOM 1660 C CA . THR A 1 221 ? -5.423 10.826 0.742 1.00 93.75 221 THR A CA 1
ATOM 1661 C C . THR A 1 221 ? -3.964 10.425 0.513 1.00 93.75 221 THR A C 1
ATOM 1663 O O . THR A 1 221 ? -3.283 10.938 -0.380 1.00 93.75 221 THR A O 1
ATOM 1666 N N . ARG A 1 222 ? -3.460 9.473 1.306 1.00 94.25 222 ARG A N 1
ATOM 1667 C CA . ARG A 1 222 ? -2.109 8.929 1.111 1.00 94.25 222 ARG A CA 1
ATOM 1668 C C . ARG A 1 222 ? -2.027 8.143 -0.190 1.00 94.25 222 ARG A C 1
ATOM 1670 O O . ARG A 1 222 ? -1.090 8.350 -0.953 1.00 94.25 222 ARG A O 1
ATOM 1677 N N . ILE A 1 223 ? -3.011 7.287 -0.463 1.00 96.38 223 ILE A N 1
ATOM 1678 C CA . ILE A 1 223 ? -3.082 6.492 -1.696 1.00 96.38 223 ILE A CA 1
ATOM 1679 C C . ILE A 1 223 ? -3.110 7.403 -2.927 1.00 96.38 223 ILE A C 1
ATOM 1681 O O . ILE A 1 223 ? -2.345 7.161 -3.852 1.00 96.38 223 ILE A O 1
ATOM 1685 N N . GLU A 1 224 ? -3.901 8.478 -2.923 1.00 96.81 224 GLU A N 1
ATOM 1686 C CA . GLU A 1 224 ? -3.925 9.486 -3.997 1.00 96.81 224 GLU A CA 1
ATOM 1687 C C . GLU A 1 224 ? -2.528 10.055 -4.274 1.00 96.81 224 GLU A C 1
ATOM 1689 O O . GLU A 1 224 ? -2.141 10.212 -5.430 1.00 96.81 224 GLU A O 1
ATOM 1694 N N . THR A 1 225 ? -1.735 10.291 -3.225 1.00 97.50 225 THR A N 1
ATOM 1695 C CA . THR A 1 225 ? -0.348 10.758 -3.365 1.00 97.50 225 THR A CA 1
ATOM 1696 C C . THR A 1 225 ? 0.537 9.709 -4.047 1.00 97.50 225 THR A C 1
ATOM 1698 O O . THR A 1 225 ? 1.280 10.045 -4.970 1.00 97.50 225 THR A O 1
ATOM 1701 N N . PHE A 1 226 ? 0.445 8.436 -3.643 1.00 96.06 226 PHE A N 1
ATOM 1702 C CA . PHE A 1 226 ? 1.193 7.352 -4.293 1.00 96.06 226 PHE A CA 1
ATOM 1703 C C . PHE A 1 226 ? 0.757 7.144 -5.750 1.00 96.06 226 PHE A C 1
ATOM 1705 O O . PHE A 1 226 ? 1.609 6.960 -6.616 1.00 96.06 226 PHE A O 1
ATOM 1712 N N . LEU A 1 227 ? -0.549 7.205 -6.036 1.00 98.56 227 LEU A N 1
ATOM 1713 C CA . LEU A 1 227 ? -1.083 7.081 -7.394 1.00 98.56 227 LEU A CA 1
ATOM 1714 C C . LEU A 1 227 ? -0.605 8.233 -8.284 1.00 98.56 227 LEU A C 1
ATOM 1716 O O . LEU A 1 227 ? -0.179 7.976 -9.403 1.00 98.56 227 LEU A O 1
ATOM 1720 N N . ALA A 1 228 ? -0.586 9.471 -7.782 1.00 98.31 228 ALA A N 1
ATOM 1721 C CA . ALA A 1 228 ? -0.051 10.616 -8.519 1.00 98.31 228 ALA A CA 1
ATOM 1722 C C . ALA A 1 228 ? 1.457 10.477 -8.803 1.00 98.31 228 ALA A C 1
ATOM 1724 O O . ALA A 1 228 ? 1.918 10.796 -9.897 1.00 98.31 228 ALA A O 1
ATOM 1725 N N . GLN A 1 229 ? 2.240 9.967 -7.846 1.00 97.75 229 GLN A N 1
ATOM 1726 C CA . GLN A 1 229 ? 3.664 9.695 -8.067 1.00 97.75 229 GLN A CA 1
ATOM 1727 C C . GLN A 1 229 ? 3.876 8.585 -9.109 1.00 97.75 229 GLN A C 1
ATOM 1729 O O . GLN A 1 229 ? 4.744 8.703 -9.975 1.00 97.75 229 GLN A O 1
ATOM 1734 N N . ALA A 1 230 ? 3.082 7.515 -9.042 1.00 98.19 230 ALA A N 1
ATOM 1735 C CA . ALA A 1 230 ? 3.114 6.440 -10.026 1.00 98.19 230 ALA A CA 1
ATOM 1736 C C . ALA A 1 230 ? 2.713 6.932 -11.426 1.00 98.19 230 ALA A C 1
ATOM 1738 O O . ALA A 1 230 ? 3.368 6.579 -12.400 1.00 98.19 230 ALA A O 1
ATOM 1739 N N . GLU A 1 231 ? 1.691 7.784 -11.523 1.00 98.56 231 GLU A N 1
ATOM 1740 C CA . GLU A 1 231 ? 1.241 8.411 -12.770 1.00 98.56 231 GLU A CA 1
ATOM 1741 C C . GLU A 1 231 ? 2.337 9.265 -13.412 1.00 98.56 231 GLU A C 1
ATOM 1743 O O . GLU A 1 231 ? 2.565 9.169 -14.617 1.00 98.56 231 GLU A O 1
ATOM 1748 N N . GLN A 1 232 ? 3.062 10.054 -12.613 1.00 98.12 232 GLN A N 1
ATOM 1749 C CA . GLN A 1 232 ? 4.203 10.833 -13.099 1.00 98.12 232 GLN A CA 1
ATOM 1750 C C . GLN A 1 232 ? 5.300 9.930 -13.663 1.00 98.12 232 GLN A C 1
ATOM 1752 O O . GLN A 1 232 ? 5.804 10.186 -14.753 1.00 98.12 232 GLN A O 1
ATOM 1757 N N . GLY A 1 233 ? 5.657 8.859 -12.948 1.00 97.31 233 GLY A N 1
ATOM 1758 C CA . GLY A 1 233 ? 6.668 7.915 -13.420 1.00 97.31 233 GLY A CA 1
ATOM 1759 C C . GLY A 1 233 ? 6.232 7.145 -14.671 1.00 97.31 233 GLY A C 1
ATOM 1760 O O . GLY A 1 233 ? 7.027 6.978 -15.592 1.00 97.31 233 GLY A O 1
ATOM 1761 N N . LEU A 1 234 ? 4.958 6.756 -14.752 1.00 98.00 234 LEU A N 1
ATOM 1762 C CA . LEU A 1 234 ? 4.379 6.128 -15.938 1.00 98.00 234 LEU A CA 1
ATOM 1763 C C . LEU A 1 234 ? 4.379 7.086 -17.138 1.00 98.00 234 LEU A C 1
ATOM 1765 O O . LEU A 1 234 ? 4.777 6.702 -18.234 1.00 98.00 234 LEU A O 1
ATOM 1769 N N . THR A 1 235 ? 3.992 8.345 -16.927 1.00 98.00 235 THR A N 1
ATOM 1770 C CA . THR A 1 235 ? 4.040 9.396 -17.955 1.00 98.00 235 THR A CA 1
ATOM 1771 C C . THR A 1 235 ? 5.468 9.609 -18.442 1.00 98.00 235 THR A C 1
ATOM 1773 O O . THR A 1 235 ? 5.715 9.606 -19.643 1.00 98.00 235 THR A O 1
ATOM 1776 N N . GLN A 1 236 ? 6.428 9.695 -17.519 1.00 96.88 236 GLN A N 1
ATOM 1777 C CA . GLN A 1 236 ? 7.844 9.834 -17.845 1.00 96.88 236 GLN A CA 1
ATOM 1778 C C . GLN A 1 236 ? 8.357 8.663 -18.696 1.00 96.88 236 GLN A C 1
ATOM 1780 O O . GLN A 1 236 ? 9.086 8.897 -19.659 1.00 96.88 236 GLN A O 1
ATOM 1785 N N . ALA A 1 237 ? 7.961 7.425 -18.378 1.00 96.19 237 ALA A N 1
ATOM 1786 C CA . ALA A 1 237 ? 8.318 6.246 -19.167 1.00 96.19 237 ALA A CA 1
ATOM 1787 C C . ALA A 1 237 ? 7.696 6.279 -20.576 1.00 96.19 237 ALA A C 1
ATOM 1789 O O . ALA A 1 237 ? 8.306 5.818 -21.540 1.00 96.19 237 ALA A O 1
ATOM 1790 N N . ILE A 1 238 ? 6.495 6.838 -20.733 1.00 96.69 238 ILE A N 1
ATOM 1791 C CA . ILE A 1 238 ? 5.834 6.967 -22.041 1.00 96.69 238 ILE A CA 1
ATOM 1792 C C . ILE A 1 238 ? 6.479 8.075 -22.882 1.00 96.69 238 ILE A C 1
ATOM 1794 O O . ILE A 1 238 ? 6.768 7.862 -24.058 1.00 96.69 238 ILE A O 1
ATOM 1798 N N . GLU A 1 239 ? 6.699 9.252 -22.298 1.00 97.12 239 GLU A N 1
ATOM 1799 C CA . GLU A 1 239 ? 7.150 10.446 -23.022 1.00 97.12 239 GLU A CA 1
ATOM 1800 C C . GLU A 1 239 ? 8.656 10.447 -23.311 1.00 97.12 239 GLU A C 1
ATOM 1802 O O . GLU A 1 239 ? 9.091 10.996 -24.324 1.00 97.12 239 GLU A O 1
ATOM 1807 N N . ASN A 1 240 ? 9.460 9.837 -22.439 1.00 96.31 240 ASN A N 1
ATOM 1808 C CA . ASN A 1 240 ? 10.912 9.787 -22.571 1.00 96.31 240 ASN A CA 1
ATOM 1809 C C . ASN A 1 240 ? 11.433 8.383 -22.206 1.00 96.31 240 ASN A C 1
ATOM 1811 O O . ASN A 1 240 ? 11.978 8.191 -21.113 1.00 96.31 240 ASN A O 1
ATOM 1815 N N . PRO A 1 241 ? 11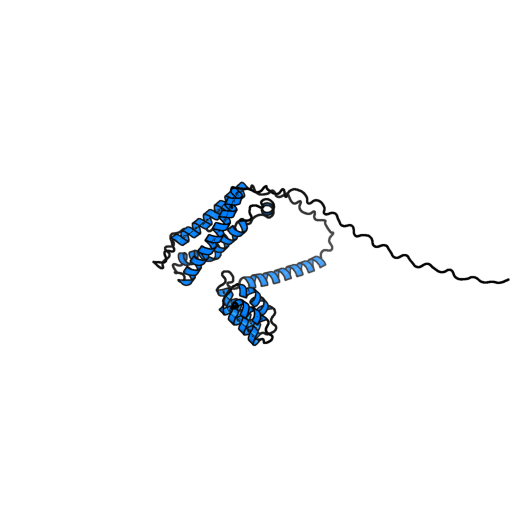.240 7.397 -23.101 1.00 94.81 241 PRO A N 1
ATOM 1816 C CA . PRO A 1 241 ? 11.607 6.010 -22.848 1.00 94.81 241 PRO A CA 1
ATOM 1817 C C . PRO A 1 241 ? 13.127 5.841 -22.755 1.00 94.81 241 PRO A C 1
ATOM 1819 O O . PRO A 1 241 ? 13.878 6.362 -23.585 1.00 94.81 241 PRO A O 1
ATOM 1822 N N . LEU A 1 242 ? 13.584 5.061 -21.774 1.00 93.06 242 LEU A N 1
ATOM 1823 C CA . LEU A 1 242 ? 14.976 4.614 -21.729 1.00 93.06 242 LEU A CA 1
ATOM 1824 C C . LEU A 1 242 ? 15.182 3.431 -22.681 1.00 93.06 242 LEU A C 1
ATOM 1826 O O . LEU A 1 242 ? 14.259 2.667 -22.961 1.00 93.06 242 LEU A O 1
ATOM 1830 N N . MET A 1 243 ? 16.407 3.283 -23.195 1.00 92.25 243 MET A N 1
ATOM 1831 C CA . MET A 1 243 ? 16.728 2.136 -24.044 1.00 92.25 243 MET A CA 1
ATOM 1832 C C . MET A 1 243 ? 16.690 0.841 -2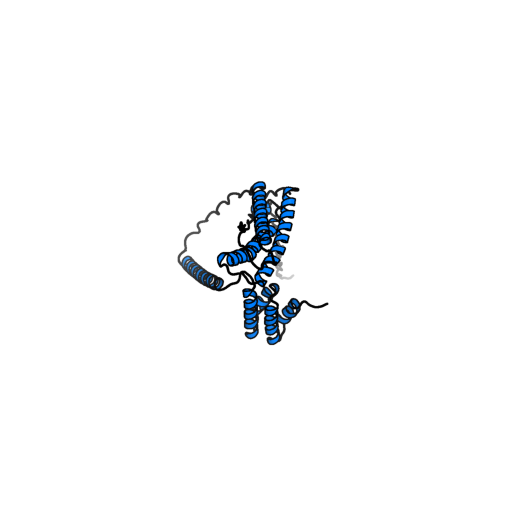3.219 1.00 92.25 243 MET A C 1
ATOM 1834 O O . MET A 1 243 ? 17.314 0.809 -22.154 1.00 92.25 243 MET A O 1
ATOM 1838 N N . PRO A 1 244 ? 16.011 -0.218 -23.707 1.00 92.44 244 PRO A N 1
ATOM 1839 C CA . PRO A 1 244 ? 16.025 -1.519 -23.055 1.00 92.44 244 PRO A CA 1
ATOM 1840 C C . PRO A 1 244 ? 17.444 -2.075 -22.919 1.00 92.44 244 PRO A C 1
ATOM 1842 O O . PRO A 1 244 ? 18.264 -1.939 -23.832 1.00 92.44 244 PRO A O 1
ATOM 1845 N N . ILE A 1 245 ? 17.723 -2.714 -21.787 1.00 90.88 245 ILE A N 1
ATOM 1846 C CA . ILE A 1 245 ? 19.003 -3.375 -21.527 1.00 90.88 245 ILE A CA 1
ATOM 1847 C C . ILE A 1 245 ? 18.961 -4.779 -22.140 1.00 90.88 245 ILE A C 1
ATOM 1849 O O . ILE A 1 245 ? 18.031 -5.542 -21.886 1.00 90.88 245 ILE A O 1
ATOM 1853 N N . ASP A 1 246 ? 19.971 -5.133 -22.939 1.0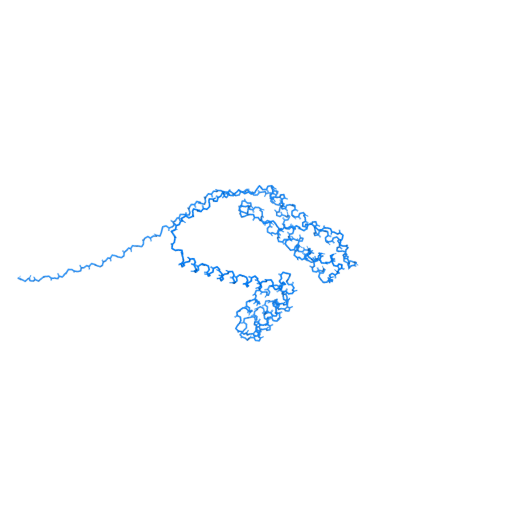0 85.12 246 ASP A N 1
ATOM 1854 C CA . ASP A 1 246 ? 20.103 -6.493 -23.468 1.00 85.12 246 ASP A CA 1
ATOM 1855 C C . ASP A 1 246 ? 20.641 -7.435 -22.384 1.00 85.12 246 ASP A C 1
ATOM 1857 O O . ASP A 1 246 ? 21.840 -7.493 -22.111 1.00 85.12 246 ASP A O 1
ATOM 1861 N N . VAL A 1 247 ? 19.723 -8.168 -21.764 1.00 78.44 247 VAL A N 1
ATOM 1862 C CA . VAL A 1 247 ? 19.998 -9.183 -20.737 1.00 78.44 247 VAL A CA 1
ATOM 1863 C C . VAL A 1 247 ? 20.334 -10.561 -21.329 1.00 78.44 247 VAL A C 1
ATOM 1865 O O . VAL A 1 247 ? 20.554 -11.513 -20.587 1.00 78.44 247 VAL A O 1
ATOM 1868 N N . SER A 1 248 ? 20.397 -10.686 -22.661 1.00 66.12 248 SER A N 1
ATOM 1869 C CA . SER A 1 248 ? 20.682 -11.951 -23.360 1.00 66.12 248 SER A CA 1
ATOM 1870 C C . SER A 1 248 ? 22.183 -12.231 -23.520 1.00 66.12 248 SER A C 1
ATOM 1872 O O . SER A 1 248 ? 22.563 -13.321 -23.955 1.00 66.12 248 SER A O 1
ATOM 1874 N N . ALA A 1 249 ? 23.049 -11.260 -23.211 1.00 54.75 249 ALA A N 1
ATOM 1875 C CA . ALA A 1 249 ? 24.494 -11.409 -23.330 1.00 54.75 249 ALA A CA 1
ATOM 1876 C C . ALA A 1 249 ? 25.060 -12.197 -22.130 1.00 54.75 249 ALA A C 1
ATOM 1878 O O . ALA A 1 249 ? 24.840 -11.790 -20.988 1.00 54.75 249 ALA A O 1
ATOM 1879 N N . PRO A 1 250 ? 25.806 -13.302 -22.345 1.00 53.06 250 PRO A N 1
ATOM 1880 C CA . PRO A 1 250 ? 26.450 -14.011 -21.248 1.00 53.06 250 PRO A CA 1
ATOM 1881 C C . PRO A 1 250 ? 27.437 -13.075 -20.553 1.00 53.06 250 PRO A C 1
ATOM 1883 O O . PRO A 1 250 ? 28.260 -12.426 -21.204 1.00 53.06 250 PRO A O 1
ATOM 1886 N N . GLU A 1 251 ? 27.331 -13.018 -19.229 1.00 49.19 251 GLU A N 1
ATOM 1887 C CA . GLU A 1 251 ? 28.242 -12.296 -18.351 1.00 49.19 251 GLU A CA 1
ATOM 1888 C C . GLU A 1 251 ? 29.682 -12.668 -18.739 1.00 49.19 251 GLU A C 1
ATOM 1890 O O . GLU A 1 251 ? 30.062 -13.844 -18.729 1.00 49.19 251 GLU A O 1
ATOM 1895 N N . ALA A 1 252 ? 30.466 -11.684 -19.195 1.00 45.69 252 ALA A N 1
ATOM 1896 C CA . ALA A 1 252 ? 31.859 -11.922 -19.544 1.00 45.69 252 ALA A CA 1
ATOM 1897 C C . ALA A 1 252 ? 32.561 -12.509 -18.309 1.00 45.69 252 ALA A C 1
ATOM 1899 O O . ALA A 1 252 ? 32.362 -11.975 -17.215 1.00 45.69 252 ALA A O 1
ATOM 1900 N N . PRO A 1 253 ? 33.360 -13.585 -18.446 1.00 44.88 253 PRO A N 1
ATOM 1901 C CA . PRO A 1 253 ? 33.999 -14.203 -17.298 1.00 44.88 253 PRO A CA 1
ATOM 1902 C C . PRO A 1 253 ? 34.820 -13.146 -16.563 1.00 44.88 253 PRO A C 1
ATOM 1904 O O . PRO A 1 253 ? 35.720 -12.522 -17.133 1.00 44.88 253 PRO A O 1
ATOM 1907 N N . THR A 1 254 ? 34.478 -12.931 -15.295 1.00 41.47 254 THR A N 1
ATOM 1908 C CA . THR A 1 254 ? 35.303 -12.202 -14.338 1.00 41.47 254 THR A CA 1
ATOM 1909 C C . THR A 1 254 ? 36.715 -12.776 -14.440 1.00 41.47 254 THR A C 1
ATOM 1911 O O . THR A 1 254 ? 36.853 -14.000 -14.382 1.00 41.47 254 THR A O 1
ATOM 1914 N N . PRO A 1 255 ? 37.769 -11.959 -14.634 1.00 46.16 255 PRO A N 1
ATOM 1915 C CA . PRO A 1 255 ? 39.121 -12.489 -14.653 1.00 46.16 255 PRO A CA 1
ATOM 1916 C C . PRO A 1 255 ? 39.373 -13.132 -13.293 1.00 46.16 255 PRO A C 1
ATOM 1918 O O . PRO A 1 255 ? 39.442 -12.452 -12.269 1.00 46.16 255 PRO A O 1
ATOM 1921 N N . GLU A 1 256 ? 39.437 -14.459 -13.307 1.00 44.62 256 GLU A N 1
ATOM 1922 C CA . GLU A 1 256 ? 39.805 -15.296 -12.183 1.00 44.62 256 GLU A CA 1
ATOM 1923 C C . GLU A 1 256 ? 41.140 -14.761 -11.664 1.00 44.62 256 GLU A C 1
ATOM 1925 O O . GLU A 1 256 ? 42.165 -14.801 -12.348 1.00 44.62 256 GLU A O 1
ATOM 1930 N N . SER A 1 257 ? 41.114 -14.135 -10.489 1.00 47.91 257 SER A N 1
ATOM 1931 C CA . SER A 1 257 ? 42.325 -13.669 -9.837 1.00 47.91 257 SER A CA 1
ATOM 1932 C C . SER A 1 257 ? 43.114 -14.906 -9.427 1.00 47.91 257 SER A C 1
ATOM 1934 O O . SER A 1 257 ? 42.860 -15.471 -8.363 1.00 47.91 257 SER A O 1
ATOM 1936 N N . THR A 1 258 ? 44.039 -15.343 -10.282 1.00 45.31 258 THR A N 1
ATOM 1937 C CA . THR A 1 258 ? 45.026 -16.373 -9.962 1.00 45.31 258 THR A CA 1
ATOM 1938 C C . THR A 1 258 ? 45.684 -16.005 -8.631 1.00 45.31 258 THR A C 1
ATOM 1940 O O . THR A 1 258 ? 46.309 -14.942 -8.543 1.00 45.31 258 THR A O 1
ATOM 1943 N N . PRO A 1 259 ? 45.553 -16.825 -7.574 1.00 48.75 259 PRO A N 1
ATOM 1944 C CA . PRO A 1 259 ? 46.282 -16.592 -6.341 1.00 48.75 259 PRO A CA 1
ATOM 1945 C C . PRO A 1 259 ? 47.776 -16.670 -6.652 1.00 48.75 259 PRO A C 1
ATOM 1947 O O . PRO A 1 259 ? 48.244 -17.663 -7.206 1.00 48.75 259 PRO A O 1
ATOM 1950 N N . ALA A 1 260 ? 48.520 -15.612 -6.328 1.00 49.97 260 ALA A N 1
ATOM 1951 C CA . ALA A 1 260 ? 49.971 -15.623 -6.427 1.00 49.97 260 ALA A CA 1
ATOM 1952 C C . ALA A 1 260 ? 50.523 -16.785 -5.587 1.00 49.97 260 ALA A C 1
ATOM 1954 O O . ALA A 1 260 ? 50.297 -16.853 -4.377 1.00 49.97 260 ALA A O 1
ATOM 1955 N N . GLU A 1 261 ? 51.216 -17.705 -6.252 1.00 47.50 261 GLU A N 1
ATOM 1956 C CA . GLU A 1 261 ? 51.887 -18.846 -5.644 1.00 47.50 261 GLU A CA 1
ATOM 1957 C C . GLU A 1 261 ? 52.929 -18.334 -4.635 1.00 47.50 261 GLU A C 1
ATOM 1959 O O . GLU A 1 261 ? 53.857 -17.601 -4.990 1.00 47.50 261 GLU A O 1
ATOM 1964 N N . LEU A 1 262 ? 52.740 -18.654 -3.351 1.00 50.84 262 LEU A N 1
ATOM 1965 C CA . LEU A 1 262 ? 53.727 -18.366 -2.310 1.00 50.84 262 LEU A CA 1
ATOM 1966 C C . LEU A 1 262 ? 54.994 -19.190 -2.602 1.00 50.84 262 LEU A C 1
ATOM 1968 O O . LEU A 1 262 ? 54.875 -20.405 -2.768 1.00 50.84 262 LEU A O 1
ATOM 1972 N N . PRO A 1 263 ? 56.203 -18.600 -2.609 1.00 50.59 263 PRO A N 1
ATOM 1973 C CA . PRO A 1 263 ? 57.418 -19.380 -2.784 1.00 50.59 263 PRO A CA 1
ATOM 1974 C C . PRO A 1 263 ? 57.632 -20.322 -1.590 1.00 50.59 263 PRO A C 1
ATOM 1976 O O . PRO A 1 263 ? 57.645 -19.904 -0.430 1.00 50.59 263 PRO A O 1
ATOM 1979 N N . THR A 1 264 ? 57.801 -21.606 -1.900 1.00 53.41 264 THR A N 1
ATOM 1980 C CA . THR A 1 264 ? 58.133 -22.695 -0.975 1.00 53.41 264 THR A CA 1
ATOM 1981 C C . THR A 1 264 ? 59.438 -22.395 -0.221 1.00 53.41 264 THR A C 1
ATOM 1983 O O . THR A 1 264 ? 60.418 -22.007 -0.860 1.00 53.41 264 THR A O 1
ATOM 1986 N N . PRO A 1 265 ? 59.512 -22.586 1.111 1.00 52.09 265 PRO A N 1
ATOM 1987 C CA . PRO A 1 265 ? 60.756 -22.400 1.850 1.00 52.09 265 PRO A CA 1
ATOM 1988 C C . PRO A 1 265 ? 61.776 -23.493 1.495 1.00 52.09 265 PRO A C 1
ATOM 1990 O O . PRO A 1 265 ? 61.498 -24.689 1.585 1.00 52.09 265 PRO A O 1
ATOM 1993 N N . GLU A 1 266 ? 62.961 -23.049 1.088 1.00 53.75 266 GLU A N 1
ATOM 1994 C CA . GLU A 1 266 ? 64.130 -23.862 0.758 1.00 53.75 266 GLU A CA 1
ATOM 1995 C C . GLU A 1 266 ? 64.642 -24.611 2.007 1.00 53.75 266 GLU A C 1
ATOM 1997 O O . GLU A 1 266 ? 64.731 -24.049 3.102 1.00 53.75 266 GLU A O 1
ATOM 2002 N N . ALA A 1 267 ? 64.930 -25.907 1.856 1.00 56.19 267 ALA A N 1
ATOM 2003 C CA . ALA A 1 267 ? 65.410 -26.774 2.932 1.00 56.19 267 ALA A CA 1
ATOM 2004 C C . ALA A 1 267 ? 66.824 -26.367 3.405 1.00 56.19 267 ALA A C 1
ATOM 2006 O O . ALA A 1 267 ? 67.635 -25.919 2.593 1.00 56.19 267 ALA A O 1
ATOM 2007 N N . PRO A 1 268 ? 67.166 -26.539 4.697 1.00 53.41 268 PRO A N 1
ATOM 2008 C CA . PRO A 1 268 ? 68.453 -26.102 5.221 1.00 53.41 268 PRO A CA 1
ATOM 2009 C C . PRO A 1 268 ? 69.596 -26.998 4.727 1.00 53.41 268 PRO A C 1
ATOM 2011 O O . PRO A 1 268 ? 69.496 -28.226 4.723 1.00 53.41 268 PRO A O 1
ATOM 2014 N N . ALA A 1 269 ? 70.699 -26.356 4.338 1.00 49.91 269 ALA A N 1
ATOM 2015 C CA . ALA A 1 269 ? 71.929 -27.001 3.907 1.00 49.91 269 ALA A CA 1
ATOM 2016 C C . ALA A 1 269 ? 72.525 -27.888 5.015 1.00 49.91 269 ALA A C 1
ATOM 2018 O O . ALA A 1 269 ? 72.750 -27.449 6.141 1.00 49.91 269 ALA A O 1
ATOM 2019 N N . THR A 1 270 ? 72.810 -29.141 4.669 1.00 50.00 270 THR A N 1
ATOM 2020 C CA . THR A 1 270 ? 73.601 -30.083 5.466 1.00 50.00 270 THR A CA 1
ATOM 2021 C C . THR A 1 270 ? 75.071 -29.659 5.500 1.00 50.00 270 THR A C 1
ATOM 2023 O O . THR A 1 270 ? 75.727 -29.623 4.458 1.00 50.00 270 THR A O 1
ATOM 2026 N N . GLU A 1 271 ? 75.598 -29.375 6.693 1.00 56.25 271 GLU A N 1
ATOM 2027 C CA . GLU A 1 271 ? 77.039 -29.240 6.947 1.00 56.25 271 GLU A CA 1
ATOM 2028 C C . GLU A 1 271 ? 77.770 -30.581 6.735 1.00 56.25 271 GLU A C 1
ATOM 2030 O O . GLU A 1 271 ? 77.281 -31.622 7.187 1.00 56.25 271 GLU A O 1
ATOM 2035 N N . PRO A 1 272 ? 78.957 -30.596 6.100 1.00 56.47 272 PRO A N 1
ATOM 2036 C CA . PRO A 1 272 ? 79.779 -31.793 6.018 1.00 56.47 272 PRO A CA 1
ATOM 2037 C C . PRO A 1 272 ? 80.624 -31.992 7.286 1.00 56.47 272 PRO A C 1
ATOM 2039 O O . PRO A 1 272 ? 81.306 -31.093 7.776 1.00 56.47 272 PRO A O 1
ATOM 2042 N N . THR A 1 273 ? 80.593 -33.223 7.791 1.00 52.59 273 THR A N 1
ATOM 2043 C CA . THR A 1 273 ? 81.372 -33.746 8.921 1.00 52.59 273 THR A CA 1
ATOM 2044 C C . THR A 1 273 ? 82.883 -33.784 8.606 1.00 52.59 273 THR A C 1
ATOM 2046 O O . THR A 1 273 ? 83.253 -34.135 7.483 1.00 52.59 273 THR A O 1
ATOM 2049 N N . PRO A 1 274 ? 83.780 -33.478 9.566 1.00 60.72 274 PRO A N 1
ATOM 2050 C CA . PRO A 1 274 ? 85.227 -33.481 9.337 1.00 60.72 274 PRO A CA 1
ATOM 2051 C C . PRO A 1 274 ? 85.820 -34.899 9.371 1.00 60.72 274 PRO A C 1
ATOM 2053 O O . PRO A 1 274 ? 85.424 -35.729 10.187 1.00 60.72 274 PRO A O 1
ATOM 2056 N N . THR A 1 275 ? 86.816 -35.159 8.517 1.00 53.50 275 THR A N 1
ATOM 2057 C CA . THR A 1 275 ? 87.663 -36.370 8.550 1.00 53.50 275 THR A CA 1
ATOM 2058 C C . THR A 1 275 ? 89.112 -35.968 8.895 1.00 53.50 275 THR A C 1
ATOM 2060 O O . THR A 1 275 ? 89.529 -34.896 8.453 1.00 53.50 275 THR A O 1
ATOM 2063 N N . PRO A 1 276 ? 89.861 -36.748 9.705 1.00 61.81 276 PRO A N 1
ATOM 2064 C CA . PRO A 1 276 ? 91.091 -36.293 10.363 1.00 61.81 276 PRO A CA 1
ATOM 2065 C C . PRO A 1 276 ? 92.400 -36.745 9.674 1.00 61.81 276 PRO A C 1
ATOM 2067 O O . PRO A 1 276 ? 92.366 -37.463 8.681 1.00 61.81 276 PRO A O 1
ATOM 2070 N N . GLU A 1 277 ? 93.519 -36.367 10.319 1.00 44.22 277 GLU A N 1
ATOM 2071 C CA . GLU A 1 277 ? 94.940 -36.752 10.126 1.00 44.22 277 GLU A CA 1
ATOM 2072 C C . GLU A 1 277 ? 95.739 -35.874 9.139 1.00 44.22 277 GLU A C 1
ATOM 2074 O O . GLU A 1 277 ? 95.276 -35.561 8.054 1.00 44.22 277 GLU A O 1
ATOM 2079 N N . GLY A 1 278 ? 96.938 -35.360 9.436 1.00 49.88 278 GLY A N 1
ATOM 2080 C CA . GLY A 1 278 ? 97.958 -35.741 10.417 1.00 49.88 278 GLY A CA 1
ATOM 2081 C C . GLY A 1 278 ? 99.257 -36.072 9.667 1.00 49.88 278 GLY A C 1
ATOM 2082 O O . GLY A 1 278 ? 99.317 -37.111 9.016 1.00 49.88 278 GLY A O 1
ATOM 2083 N N . GLY A 1 279 ? 100.270 -35.195 9.737 1.00 36.44 279 GLY A N 1
ATOM 2084 C CA . GLY A 1 279 ? 101.589 -35.369 9.105 1.00 36.44 279 GLY A CA 1
ATOM 2085 C C . GLY A 1 279 ? 102.414 -34.091 9.076 1.00 36.44 279 GLY A C 1
ATOM 2086 O O . GLY A 1 279 ? 102.028 -33.182 8.311 1.00 36.44 279 GLY A O 1
#

Foldseek 3Di:
DDDDLLVVLLVQCPDPDLVSNLVSLQSLLVVLDPVCLVSLVCQLPPPPDPSNNVSSVVSNVSNLVVPQPNDDDPVVVVVVVVVVVVVVVVVVVVVCVVPPPDDDDPPPDPDPDPDDADDPVVVLVVLVVLLVLLVLQLVQLVVQPPVPPLDRPLPDDHPLRAQDDHDPLNCQFFVLQVLSVLSNVLSVLCNRQLVVQSCVCNVVVDRDDPVSVVVSNVSSVVSVVSSVSSVVSSVCCVVPNDHTDPPVDPDDDDPDPDPPDDDDDDDDDDDDDDDDDDD

pLDDT: mean 79.37, std 18.69, range [36.44, 98.69]

Sequence (279 aa):
MTESPLSLWTSKLKDAAPEIRAQACKELGRLRDPAAIRPLVNAYQQDSEASVRLAAEAALRKLGRQAPGAGGEGWLRVATLALVGSLVILLGLNVALRLGGGDAEEVAAPTATPETPTDRDVLLSQYQNLLQQAQADVAAMRAEWNLGAGQLTCAATLNRPQPIEMRPIDDQTYPDFGFVPTLNQAVTNLNFFPIRFWDVACADGTRGTVQQAIDASDELTRIETFLAQAEQGLTQAIENPLMPIDVSAPEAPTPESTPAELPTPEAPATEPTPTPEGG